Protein AF-A0A3N0CC74-F1 (afdb_monomer)

pLDDT: mean 77.98, std 15.91, range [35.44, 96.75]

Mean predicted aligned error: 11.22 Å

Foldseek 3Di:
DDDDDDDDPDDPVPDDDDPDDPQDLVNVLVVLPPQDFVQRLQQLLLVLLLVLLLLLLLLVLLCVLLVPPDCPPDPVNVVSVVVSVVSNLVSLLSLLLQLQQCPVPPPSSPHDSRHQVNLLVSVLVLCVVLVFDPVLVVLSVVLVVLSDLVNDVLNVLSNVLNCCSVDHPVVPLVNDCPPNSSPDDDSVSSVVSSVSSLVSLLVSLVSLVPGPSNVVSHDDPDCADPVRDGDPGSRSNCSVVSSVVSSVVSNVVSLVVSCVVVVPDPVNSVVPPPDPPPDDD

Structure (mmCIF, N/CA/C/O backbone):
data_AF-A0A3N0CC74-F1
#
_entry.id   AF-A0A3N0CC74-F1
#
loop_
_atom_site.group_PDB
_atom_site.id
_atom_site.type_symbol
_atom_site.label_atom_id
_atom_site.label_alt_id
_atom_site.label_comp_id
_atom_site.label_asym_id
_atom_site.label_entity_id
_atom_site.label_seq_id
_atom_site.pdbx_PDB_ins_code
_atom_site.Cartn_x
_atom_site.Cartn_y
_atom_site.Cartn_z
_atom_site.occupancy
_atom_site.B_iso_or_equiv
_atom_site.auth_seq_id
_atom_site.auth_comp_id
_atom_site.auth_asym_id
_atom_site.auth_atom_id
_atom_site.pdbx_PDB_model_num
ATOM 1 N N . MET A 1 1 ? 46.902 -1.465 -2.040 1.00 49.97 1 MET A N 1
ATOM 2 C CA . MET A 1 1 ? 46.453 -0.064 -2.208 1.00 49.97 1 MET A CA 1
ATOM 3 C C . MET A 1 1 ? 45.208 0.140 -1.362 1.00 49.97 1 MET A C 1
ATOM 5 O O . MET A 1 1 ? 44.331 -0.712 -1.414 1.00 49.97 1 MET A O 1
ATOM 9 N N . LYS A 1 2 ? 45.158 1.191 -0.540 1.00 65.12 2 LYS A N 1
ATOM 10 C CA . LYS A 1 2 ? 43.982 1.527 0.277 1.00 65.12 2 LYS A CA 1
ATOM 11 C C . LYS A 1 2 ? 43.029 2.329 -0.616 1.00 65.12 2 LYS A C 1
ATOM 13 O O . LYS A 1 2 ? 43.488 3.284 -1.235 1.00 65.12 2 LYS A O 1
ATOM 18 N N . GLN A 1 3 ? 41.771 1.910 -0.754 1.00 64.88 3 GLN A N 1
ATOM 19 C CA . GLN A 1 3 ? 40.786 2.716 -1.481 1.00 64.88 3 GLN A CA 1
ATOM 20 C C . GLN A 1 3 ? 40.613 4.061 -0.758 1.00 64.88 3 GLN A C 1
ATOM 22 O O . GLN A 1 3 ? 40.628 4.069 0.480 1.00 64.88 3 GLN A O 1
ATOM 27 N N . PRO A 1 4 ? 40.510 5.182 -1.494 1.00 73.75 4 PRO A N 1
ATOM 28 C CA . PRO A 1 4 ? 40.235 6.471 -0.880 1.00 73.75 4 PRO A CA 1
ATOM 29 C C . PRO A 1 4 ? 38.885 6.425 -0.145 1.00 73.75 4 PRO A C 1
ATOM 31 O O . PRO A 1 4 ? 38.005 5.648 -0.534 1.00 73.75 4 PRO A O 1
ATOM 34 N N . PRO A 1 5 ? 38.724 7.206 0.936 1.00 82.81 5 PRO A N 1
ATOM 35 C CA . PRO A 1 5 ? 37.434 7.340 1.599 1.00 82.81 5 PRO A CA 1
ATOM 36 C C . PRO A 1 5 ? 36.392 7.920 0.630 1.00 82.81 5 PRO A C 1
ATOM 38 O O . PRO A 1 5 ? 36.729 8.635 -0.309 1.00 82.81 5 PRO A O 1
ATOM 41 N N . PHE A 1 6 ? 35.120 7.582 0.849 1.00 83.75 6 PHE A N 1
ATOM 42 C CA . PHE A 1 6 ? 34.009 8.204 0.130 1.00 83.75 6 PHE A CA 1
ATOM 43 C C . PHE A 1 6 ? 33.870 9.660 0.591 1.00 83.75 6 PHE A C 1
ATOM 45 O O . PHE A 1 6 ? 33.717 9.904 1.788 1.00 83.75 6 PHE A O 1
ATOM 52 N N . GLU A 1 7 ? 33.929 10.604 -0.344 1.00 87.69 7 GLU A N 1
ATOM 53 C CA . GLU A 1 7 ? 33.834 12.044 -0.086 1.00 87.69 7 GLU A CA 1
ATOM 54 C C . GLU A 1 7 ? 32.534 12.596 -0.686 1.00 87.69 7 GLU A C 1
ATOM 56 O O . GLU A 1 7 ? 32.062 12.127 -1.722 1.00 87.69 7 GLU A O 1
ATOM 61 N N . SER A 1 8 ? 31.933 13.573 -0.006 1.00 80.19 8 SER A N 1
ATOM 62 C CA . SER A 1 8 ? 30.750 14.286 -0.497 1.00 80.19 8 SER A CA 1
ATOM 63 C C . SER A 1 8 ? 31.093 15.079 -1.762 1.00 80.19 8 SER A C 1
ATOM 65 O O . SER A 1 8 ? 32.137 15.724 -1.825 1.00 80.19 8 SER A O 1
ATOM 67 N N . GLU A 1 9 ? 30.190 15.100 -2.746 1.00 87.75 9 GLU A N 1
ATOM 68 C CA . GLU A 1 9 ? 30.305 15.988 -3.919 1.00 87.75 9 GLU A CA 1
ATOM 69 C C . GLU A 1 9 ? 30.093 17.471 -3.553 1.00 87.75 9 GLU A C 1
ATOM 71 O O . GLU A 1 9 ? 30.418 18.368 -4.331 1.00 87.75 9 GLU A O 1
ATOM 76 N N . TYR A 1 10 ? 29.561 17.735 -2.357 1.00 82.94 10 TYR A N 1
ATOM 77 C CA . TYR A 1 10 ? 29.323 19.067 -1.815 1.00 82.94 10 TYR A CA 1
ATOM 78 C C . TYR A 1 10 ? 30.358 19.411 -0.749 1.00 82.94 10 TYR A C 1
ATOM 80 O O . TYR A 1 10 ? 30.586 18.623 0.170 1.00 82.94 10 TYR A O 1
ATOM 88 N N . ALA A 1 11 ? 30.929 20.612 -0.847 1.00 84.00 11 ALA A N 1
ATOM 89 C CA . ALA A 1 11 ? 31.772 21.175 0.199 1.00 84.00 11 ALA A CA 1
ATOM 90 C C . ALA A 1 11 ? 30.948 21.483 1.460 1.00 84.00 11 ALA A C 1
ATOM 92 O O . ALA A 1 11 ? 29.806 21.930 1.362 1.00 84.00 11 ALA A O 1
ATOM 93 N N . ASP A 1 12 ? 31.545 21.346 2.643 1.00 83.31 12 ASP A N 1
ATOM 94 C CA . ASP A 1 12 ? 30.861 21.636 3.915 1.00 83.31 12 ASP A CA 1
ATOM 95 C C . ASP A 1 12 ? 30.295 23.065 3.978 1.00 83.31 12 ASP A C 1
ATOM 97 O O . ASP A 1 12 ? 29.300 23.323 4.649 1.00 83.31 12 ASP A O 1
ATOM 101 N N . SER A 1 13 ? 30.894 23.994 3.229 1.00 84.94 13 SER A N 1
ATOM 102 C CA . SER A 1 13 ? 30.468 25.391 3.141 1.00 84.94 13 SER A CA 1
ATOM 103 C C . SER A 1 13 ? 29.120 25.612 2.449 1.00 84.94 13 SER A C 1
ATOM 105 O O . SER A 1 13 ? 28.556 26.693 2.603 1.00 84.94 13 SER A O 1
ATOM 107 N N . VAL A 1 14 ? 28.604 24.639 1.686 1.00 84.12 14 VAL A N 1
ATOM 108 C CA . VAL A 1 14 ? 27.279 24.740 1.045 1.00 84.12 14 VAL A CA 1
ATOM 109 C C . VAL A 1 14 ? 26.169 24.075 1.858 1.00 84.12 14 VAL A C 1
ATOM 111 O O . VAL A 1 14 ? 25.005 24.133 1.461 1.00 84.12 14 VAL A O 1
ATOM 114 N N . LEU A 1 15 ? 26.503 23.441 2.986 1.00 78.19 15 LEU A N 1
ATOM 115 C CA . LEU A 1 15 ? 25.498 22.873 3.875 1.00 78.19 15 LEU A CA 1
ATOM 116 C C . LEU A 1 15 ? 24.707 24.006 4.547 1.00 78.19 15 LEU A C 1
ATOM 118 O O . LEU A 1 15 ? 25.303 24.982 5.012 1.00 78.19 15 LEU A O 1
ATOM 122 N N . PRO A 1 16 ? 23.370 23.907 4.613 1.00 79.44 16 PRO A N 1
ATOM 123 C CA . PRO A 1 16 ? 22.573 24.910 5.299 1.00 79.44 16 PRO A CA 1
ATOM 124 C C . PRO A 1 16 ? 22.876 24.894 6.800 1.00 79.44 16 PRO A C 1
ATOM 126 O O . PRO A 1 16 ? 23.155 23.848 7.391 1.00 79.44 16 PRO A O 1
ATOM 129 N N . VAL A 1 17 ? 22.761 26.057 7.440 1.00 83.25 17 VAL A N 1
ATOM 130 C CA . VAL A 1 17 ? 22.709 26.124 8.902 1.00 83.25 17 VAL A CA 1
ATOM 131 C C . VAL A 1 17 ? 21.334 25.612 9.323 1.00 83.25 17 VAL A C 1
ATOM 133 O O . VAL A 1 17 ? 20.320 26.244 9.038 1.00 83.25 17 VAL A O 1
ATOM 136 N N . PHE A 1 18 ? 21.290 24.441 9.954 1.00 76.69 18 PHE A N 1
ATOM 137 C CA . PHE A 1 18 ? 20.044 23.885 10.474 1.00 76.69 18 PHE A CA 1
ATOM 138 C C . PHE A 1 18 ? 19.624 24.655 11.730 1.00 76.69 18 PHE A C 1
ATOM 140 O O . PHE A 1 18 ? 20.360 24.691 12.717 1.00 76.69 18 PHE A O 1
ATOM 147 N N . GLU A 1 19 ? 18.445 25.274 11.696 1.00 80.56 19 GLU A N 1
ATOM 148 C CA . GLU A 1 19 ? 17.851 25.922 12.864 1.00 80.56 19 GLU A CA 1
ATOM 149 C C . GLU A 1 19 ? 17.063 24.915 13.713 1.00 80.56 19 GLU A C 1
ATOM 151 O O . GLU A 1 19 ? 16.313 24.086 13.197 1.00 80.56 19 GLU A O 1
ATOM 156 N N . GLY A 1 20 ? 17.205 25.022 15.036 1.00 78.75 20 GLY A N 1
ATOM 157 C CA . GLY A 1 20 ? 16.505 24.174 16.000 1.00 78.75 20 GLY A CA 1
ATOM 158 C C . GLY A 1 20 ? 17.202 22.844 16.301 1.00 78.75 20 GLY A C 1
ATOM 159 O O . GLY A 1 20 ? 18.182 22.451 15.672 1.00 78.75 20 GLY A O 1
ATOM 160 N N . ALA A 1 21 ? 16.699 22.150 17.323 1.00 79.25 21 ALA A N 1
ATOM 161 C CA . ALA A 1 21 ? 17.125 20.793 17.644 1.00 79.25 21 ALA A CA 1
ATOM 162 C C . ALA A 1 21 ? 16.213 19.784 16.926 1.00 79.25 21 ALA A C 1
ATOM 164 O O . ALA A 1 21 ? 15.003 20.020 16.851 1.00 79.25 21 ALA A O 1
ATOM 165 N N . PRO A 1 22 ? 16.745 18.648 16.437 1.00 75.50 22 PRO A N 1
ATOM 166 C CA . PRO A 1 22 ? 15.904 17.571 15.935 1.00 75.50 22 PRO A CA 1
ATOM 167 C C . PRO A 1 22 ? 14.903 17.144 17.014 1.00 75.50 22 PRO A C 1
ATOM 169 O O . PRO A 1 22 ? 15.231 17.105 18.204 1.00 75.50 22 PRO A O 1
ATOM 172 N N . ALA A 1 23 ? 13.674 16.833 16.596 1.00 71.19 23 ALA A N 1
ATOM 173 C CA . ALA A 1 23 ? 12.640 16.388 17.518 1.00 71.19 23 ALA A CA 1
ATOM 174 C C . ALA A 1 23 ? 13.130 15.155 18.287 1.00 71.19 23 ALA A C 1
ATOM 176 O O . ALA A 1 23 ? 13.587 14.171 17.702 1.00 71.19 23 ALA A O 1
ATOM 177 N N . THR A 1 24 ? 13.043 15.207 19.614 1.00 74.56 24 THR A N 1
ATOM 178 C CA . THR A 1 24 ? 13.369 14.045 20.440 1.00 74.56 24 THR A CA 1
ATOM 179 C C . THR A 1 24 ? 12.340 12.946 20.191 1.00 74.56 24 THR A C 1
ATOM 181 O O . THR A 1 24 ? 11.184 13.234 19.875 1.00 74.56 24 THR A O 1
ATOM 184 N N . HIS A 1 25 ? 12.712 11.681 20.405 1.00 59.06 25 HIS A N 1
ATOM 185 C CA . HIS A 1 25 ? 11.749 10.574 20.348 1.00 59.06 25 HIS A CA 1
ATOM 186 C C . HIS A 1 25 ? 10.514 10.837 21.226 1.00 59.06 25 HIS A C 1
ATOM 188 O O . HIS A 1 25 ? 9.404 10.515 20.825 1.00 59.06 25 HIS A O 1
ATOM 194 N N . ALA A 1 26 ? 10.681 11.498 22.378 1.00 61.00 26 ALA A N 1
ATOM 195 C CA . ALA A 1 26 ? 9.572 11.890 23.245 1.00 61.00 26 ALA A CA 1
ATOM 196 C C . ALA A 1 26 ? 8.652 12.955 22.615 1.00 61.00 26 ALA A C 1
ATOM 198 O O . ALA A 1 26 ? 7.437 12.859 22.759 1.00 61.00 26 ALA A O 1
ATOM 199 N N . ALA A 1 27 ? 9.202 13.946 21.905 1.00 60.38 27 ALA A N 1
ATOM 200 C CA . ALA A 1 27 ? 8.414 14.965 21.206 1.00 60.38 27 ALA A CA 1
ATOM 201 C C . ALA A 1 27 ? 7.668 14.381 19.995 1.00 60.38 27 ALA A C 1
ATOM 203 O O . ALA A 1 27 ? 6.486 14.664 19.801 1.00 60.38 27 ALA A O 1
ATOM 204 N N . VAL A 1 28 ? 8.332 13.508 19.228 1.00 57.59 28 VAL A N 1
ATOM 205 C CA . VAL A 1 28 ? 7.697 12.750 18.139 1.00 57.59 28 VAL A CA 1
ATOM 206 C C . VAL A 1 28 ? 6.588 11.854 18.693 1.00 57.59 28 VAL A C 1
ATOM 208 O O . VAL A 1 28 ? 5.506 11.815 18.117 1.00 57.59 28 VAL A O 1
ATOM 211 N N . ARG A 1 29 ? 6.811 11.213 19.848 1.00 58.34 29 ARG A N 1
ATOM 212 C CA . ARG A 1 29 ? 5.818 10.384 20.543 1.00 58.34 29 ARG A CA 1
ATOM 213 C C . ARG A 1 29 ? 4.569 11.173 20.923 1.00 58.34 29 ARG A C 1
ATOM 215 O O . ARG A 1 29 ? 3.481 10.752 20.573 1.00 58.34 29 ARG A O 1
ATOM 222 N N . VAL A 1 30 ? 4.708 12.346 21.547 1.00 57.75 30 VAL A N 1
ATOM 223 C CA . VAL A 1 30 ? 3.549 13.191 21.907 1.00 57.75 30 VAL A CA 1
ATOM 224 C C . VAL A 1 30 ? 2.739 13.607 20.669 1.00 57.75 30 VAL A C 1
ATOM 226 O O . VAL A 1 30 ? 1.514 13.632 20.728 1.00 57.75 30 VAL A O 1
ATOM 229 N N . SER A 1 31 ? 3.393 13.884 19.536 1.00 57.56 31 SER A N 1
ATOM 230 C CA . SER A 1 31 ? 2.701 14.157 18.263 1.00 57.56 31 SER A CA 1
ATOM 231 C C . SER A 1 31 ? 2.084 12.913 17.611 1.00 57.56 31 SER A C 1
ATOM 233 O O . SER A 1 31 ? 1.036 13.017 16.983 1.00 57.56 31 SER A O 1
ATOM 235 N N . ALA A 1 32 ? 2.705 11.738 17.738 1.00 54.56 32 ALA A N 1
ATOM 236 C CA . ALA A 1 32 ? 2.180 10.480 17.198 1.00 54.56 32 ALA A CA 1
ATOM 237 C C . ALA A 1 32 ? 1.004 9.923 18.027 1.00 54.56 32 ALA A C 1
ATOM 239 O O . ALA A 1 32 ? 0.094 9.300 17.466 1.00 54.56 32 ALA A O 1
ATOM 240 N N . ASP A 1 33 ? 1.030 10.177 19.340 1.00 52.03 33 ASP A N 1
ATOM 241 C CA . ASP A 1 33 ? -0.014 9.845 20.312 1.00 52.03 33 ASP A CA 1
ATOM 242 C C . ASP A 1 33 ? -1.164 10.856 20.318 1.00 52.03 33 ASP A C 1
ATOM 244 O O . ASP A 1 33 ? -2.242 10.534 20.822 1.00 52.03 33 ASP A O 1
ATOM 248 N N . ALA A 1 34 ? -0.968 12.054 19.751 1.00 60.16 34 ALA A N 1
ATOM 249 C CA . ALA A 1 34 ? -2.061 12.983 19.517 1.00 60.16 34 ALA A CA 1
ATOM 250 C C . ALA A 1 34 ? -3.126 12.281 18.664 1.00 60.16 34 ALA A C 1
ATOM 252 O O . ALA A 1 34 ? -2.839 11.711 17.607 1.00 60.16 34 ALA A O 1
ATOM 253 N N . GLU A 1 35 ? -4.357 12.269 19.167 1.00 65.06 35 GLU A N 1
ATOM 254 C CA . GLU A 1 35 ? -5.467 11.591 18.517 1.00 65.06 35 GLU A CA 1
ATOM 255 C C . GLU A 1 35 ? -5.757 12.273 17.177 1.00 65.06 35 GLU A C 1
ATOM 257 O O . GLU A 1 35 ? -6.269 13.389 17.120 1.00 65.06 35 GLU A O 1
ATOM 262 N N . ILE A 1 36 ? -5.366 11.612 16.087 1.00 71.75 36 ILE A N 1
ATOM 263 C CA . ILE A 1 36 ? -5.650 12.076 14.733 1.00 71.75 36 ILE A CA 1
ATOM 264 C C . ILE A 1 36 ? -7.088 11.660 14.402 1.00 71.75 36 ILE A C 1
ATOM 266 O O . ILE A 1 36 ? -7.367 10.454 14.429 1.00 71.75 36 ILE A O 1
ATOM 270 N N . PRO A 1 37 ? -7.982 12.600 14.047 1.00 77.75 37 PRO A N 1
ATOM 271 C CA . PRO A 1 37 ? -9.336 12.270 13.616 1.00 77.75 37 PRO A CA 1
ATOM 272 C C . PRO A 1 37 ? -9.332 11.295 12.434 1.00 77.75 37 PRO A C 1
ATOM 274 O O . PRO A 1 37 ? -8.429 11.338 11.589 1.00 77.75 37 PRO A O 1
ATOM 277 N N . TRP A 1 38 ? -10.375 10.465 12.311 1.00 81.19 38 TRP A N 1
ATOM 278 C CA . TRP A 1 38 ? -10.503 9.514 11.199 1.00 81.19 38 TRP A CA 1
ATOM 279 C C . TRP A 1 38 ? -10.313 10.182 9.844 1.00 81.19 38 TRP A C 1
ATOM 281 O O . TRP A 1 38 ? -9.670 9.614 8.979 1.00 81.19 38 TRP A O 1
ATOM 291 N N . THR A 1 39 ? -10.834 11.388 9.658 1.00 79.50 39 THR A N 1
ATOM 292 C CA . THR A 1 39 ? -10.772 12.113 8.385 1.00 79.50 39 THR A CA 1
ATOM 293 C C . THR A 1 39 ? -9.333 12.359 7.945 1.00 79.50 39 THR A C 1
ATOM 295 O O . THR A 1 39 ? -8.955 11.993 6.836 1.00 79.50 39 THR A O 1
ATOM 298 N N . GLN A 1 40 ? -8.487 12.857 8.848 1.00 79.06 40 GLN A N 1
ATOM 299 C CA . GLN A 1 40 ? -7.069 13.053 8.561 1.00 79.06 40 GLN A CA 1
ATOM 300 C C . GLN A 1 40 ? -6.346 11.709 8.379 1.00 79.06 40 GLN A C 1
ATOM 302 O O . GLN A 1 40 ? -5.511 11.568 7.488 1.00 79.06 40 GLN A O 1
ATOM 307 N N . MET A 1 41 ? -6.691 10.690 9.171 1.00 82.25 41 MET A N 1
ATOM 308 C CA . MET A 1 41 ? -6.116 9.350 9.018 1.00 82.25 41 MET A CA 1
ATOM 309 C C . MET A 1 41 ? -6.519 8.675 7.696 1.00 82.25 41 MET A C 1
ATOM 311 O O . MET A 1 41 ? -5.689 8.014 7.078 1.00 82.25 41 MET A O 1
ATOM 315 N N . SER A 1 42 ? -7.760 8.870 7.250 1.00 85.44 42 SER A N 1
ATOM 316 C CA . SER A 1 42 ? -8.326 8.376 5.993 1.00 85.44 42 SER A CA 1
ATOM 317 C C . SER A 1 42 ? -7.575 8.974 4.809 1.00 85.44 42 SER A C 1
ATOM 319 O O . SER A 1 42 ? -7.120 8.227 3.947 1.00 85.44 42 SER A O 1
ATOM 321 N N . VAL A 1 43 ? -7.326 10.289 4.825 1.00 83.81 43 VAL A N 1
ATOM 322 C CA . VAL A 1 43 ? -6.528 10.97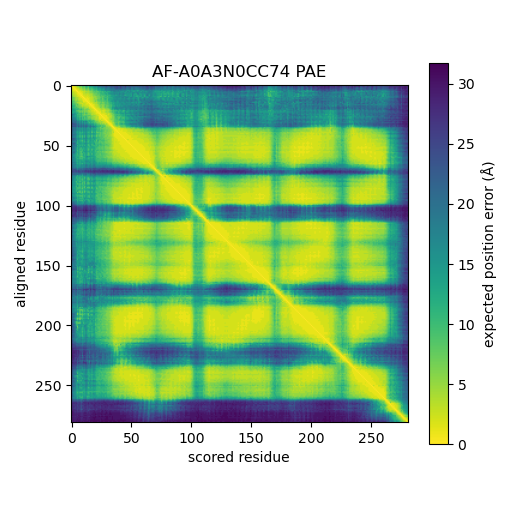8 3.797 1.00 83.81 43 VAL A CA 1
ATOM 323 C C . VAL A 1 43 ? -5.080 10.484 3.778 1.00 83.81 43 VAL A C 1
ATOM 325 O O . VAL A 1 43 ? -4.545 10.174 2.711 1.00 83.81 43 VAL A O 1
ATOM 328 N N . LEU A 1 44 ? -4.435 10.368 4.943 1.00 84.56 44 LEU A N 1
ATOM 329 C CA . LEU A 1 44 ? -3.053 9.883 5.034 1.00 84.56 44 LEU A CA 1
ATOM 330 C C . LEU A 1 44 ? -2.924 8.438 4.532 1.00 84.56 44 LEU A C 1
ATOM 332 O O . LEU A 1 44 ? -2.025 8.121 3.747 1.00 84.56 44 LEU A O 1
ATOM 336 N N . LEU A 1 45 ? -3.833 7.559 4.958 1.00 87.62 45 LEU A N 1
ATOM 337 C CA . LEU A 1 45 ? -3.850 6.166 4.530 1.00 87.62 45 LEU A CA 1
ATOM 338 C C . LEU A 1 45 ? -4.193 6.053 3.041 1.00 87.62 45 LEU A C 1
ATOM 340 O O . LEU A 1 45 ? -3.513 5.325 2.325 1.00 87.62 45 LEU A O 1
ATOM 344 N N . GLY A 1 46 ? -5.177 6.813 2.556 1.00 89.31 46 GLY A N 1
ATOM 345 C CA . GLY A 1 46 ? -5.573 6.854 1.148 1.00 89.31 46 GLY A CA 1
ATOM 346 C C . GLY A 1 46 ? -4.418 7.283 0.249 1.00 89.31 46 GLY A C 1
ATOM 347 O O . GLY A 1 46 ? -4.110 6.600 -0.727 1.00 89.31 46 GLY A O 1
ATOM 348 N N . THR A 1 47 ? -3.701 8.338 0.641 1.00 88.44 47 THR A N 1
ATOM 349 C CA . THR A 1 47 ? -2.484 8.801 -0.043 1.00 88.44 47 THR A CA 1
ATOM 350 C C . THR A 1 47 ? -1.413 7.712 -0.071 1.00 88.44 47 THR A C 1
ATOM 352 O O . THR A 1 47 ? -0.843 7.432 -1.124 1.00 88.44 47 THR A O 1
ATOM 355 N N . THR A 1 48 ? -1.177 7.041 1.060 1.00 89.31 48 THR A N 1
ATOM 356 C CA . THR A 1 48 ? -0.177 5.965 1.152 1.00 89.31 48 THR A CA 1
ATOM 357 C C . THR A 1 48 ? -0.552 4.776 0.261 1.00 89.31 48 THR A C 1
ATOM 359 O O . THR A 1 48 ? 0.311 4.209 -0.411 1.00 89.31 48 THR A O 1
ATOM 362 N N . VAL A 1 49 ? -1.838 4.406 0.204 1.00 92.44 49 VAL A N 1
ATOM 363 C CA . VAL A 1 49 ? -2.325 3.329 -0.673 1.00 92.44 49 VAL A CA 1
ATOM 364 C C . VAL A 1 49 ? -2.124 3.700 -2.138 1.00 92.44 49 VAL A C 1
ATOM 366 O O . VAL A 1 49 ? -1.569 2.908 -2.898 1.00 92.44 49 VAL A O 1
ATOM 369 N N . ILE A 1 50 ? -2.522 4.908 -2.533 1.00 92.25 50 ILE A N 1
ATOM 370 C CA . ILE A 1 50 ? -2.385 5.409 -3.907 1.00 92.25 50 ILE A CA 1
ATOM 371 C C . ILE A 1 50 ? -0.915 5.449 -4.325 1.00 92.25 50 ILE A C 1
ATOM 373 O O . ILE A 1 50 ? -0.582 4.965 -5.407 1.00 92.25 50 ILE A O 1
ATOM 377 N N . GLN A 1 51 ? -0.028 5.928 -3.451 1.00 91.69 51 GLN A N 1
ATOM 378 C CA . GLN A 1 51 ? 1.412 5.923 -3.692 1.00 91.69 51 GLN A CA 1
ATOM 379 C C . GLN A 1 51 ? 1.947 4.498 -3.879 1.00 91.69 51 GLN A C 1
ATOM 381 O O . GLN A 1 51 ? 2.659 4.242 -4.846 1.00 91.69 51 GLN A O 1
ATOM 386 N N . ALA A 1 52 ? 1.564 3.543 -3.026 1.00 93.81 52 ALA A N 1
ATOM 387 C CA . ALA A 1 52 ? 1.990 2.151 -3.173 1.00 93.81 52 ALA A CA 1
ATOM 388 C C . ALA A 1 52 ? 1.497 1.525 -4.491 1.00 93.81 52 ALA A C 1
ATOM 390 O O . ALA A 1 52 ? 2.254 0.818 -5.164 1.00 93.81 52 ALA A O 1
ATOM 391 N N . VAL A 1 53 ? 0.251 1.811 -4.892 1.00 95.94 53 VAL A N 1
ATOM 392 C CA . VAL A 1 53 ? -0.312 1.369 -6.177 1.00 95.94 53 VAL A CA 1
ATOM 393 C C . VAL A 1 53 ? 0.461 1.974 -7.345 1.00 95.94 53 VAL A C 1
ATOM 395 O O . VAL A 1 53 ? 0.882 1.241 -8.244 1.00 95.94 53 VAL A O 1
ATOM 398 N N . GLN A 1 54 ? 0.678 3.289 -7.330 1.00 93.88 54 GLN A N 1
ATOM 399 C CA . GLN A 1 54 ? 1.398 3.997 -8.380 1.00 93.88 54 GLN A CA 1
ATOM 400 C C . GLN A 1 54 ? 2.842 3.495 -8.489 1.00 93.88 54 GLN A C 1
ATOM 402 O O . GLN A 1 54 ? 3.246 3.081 -9.574 1.00 93.88 54 GLN A O 1
ATOM 407 N N . SER A 1 55 ? 3.591 3.439 -7.382 1.00 93.75 55 SER A N 1
ATOM 408 C CA . SER A 1 55 ? 4.964 2.918 -7.335 1.00 93.75 55 SER A CA 1
ATOM 409 C C . SER A 1 55 ? 5.048 1.501 -7.906 1.00 93.75 55 SER A C 1
ATOM 411 O O . SER A 1 55 ? 5.918 1.210 -8.734 1.00 93.75 55 SER A O 1
ATOM 413 N N . PHE A 1 56 ? 4.128 0.613 -7.513 1.00 96.75 56 PHE A N 1
ATOM 414 C CA . PHE A 1 56 ? 4.112 -0.765 -7.995 1.00 96.75 56 PHE A CA 1
ATOM 415 C C . PHE A 1 56 ? 3.809 -0.870 -9.485 1.00 96.75 56 PHE A C 1
ATOM 417 O O . PHE A 1 56 ? 4.552 -1.537 -10.209 1.00 96.75 56 PHE A O 1
ATOM 424 N N . TYR A 1 57 ? 2.746 -0.223 -9.966 1.00 96.56 57 TYR A N 1
ATOM 425 C CA . TYR A 1 57 ? 2.402 -0.306 -11.381 1.00 96.56 57 TYR A CA 1
ATOM 426 C C . TYR A 1 57 ? 3.411 0.428 -12.255 1.00 96.56 57 TYR A C 1
ATOM 428 O O . TYR A 1 57 ? 3.732 -0.088 -13.321 1.00 96.56 57 TYR A O 1
ATOM 436 N N . LEU A 1 58 ? 4.001 1.533 -11.798 1.00 94.25 58 LEU A N 1
ATOM 437 C CA . LEU A 1 58 ? 5.105 2.183 -12.499 1.00 94.25 58 LEU A CA 1
ATOM 438 C C . LEU A 1 58 ? 6.286 1.215 -12.637 1.00 94.25 58 LEU A C 1
ATOM 440 O O . LEU A 1 58 ? 6.737 0.952 -13.747 1.00 94.25 58 LEU A O 1
ATOM 444 N N . ALA A 1 59 ? 6.725 0.583 -11.544 1.00 93.75 59 ALA A N 1
ATOM 445 C CA . ALA A 1 59 ? 7.817 -0.389 -11.577 1.00 93.75 59 ALA A CA 1
ATOM 446 C C . ALA A 1 59 ? 7.501 -1.615 -12.456 1.00 93.75 59 ALA A C 1
ATOM 448 O O . ALA A 1 59 ? 8.336 -2.056 -13.250 1.00 93.75 59 ALA A O 1
ATOM 449 N N . LYS A 1 60 ? 6.288 -2.172 -12.335 1.00 94.44 60 LYS A N 1
ATOM 450 C CA . LYS A 1 60 ? 5.821 -3.320 -13.126 1.00 94.44 60 LYS A CA 1
ATOM 451 C C . LYS A 1 60 ? 5.787 -2.979 -14.614 1.00 94.44 60 LYS A C 1
ATOM 453 O O . LYS A 1 60 ? 6.291 -3.758 -15.421 1.00 94.44 60 LYS A O 1
ATOM 458 N N . ARG A 1 61 ? 5.222 -1.826 -14.982 1.00 93.06 61 ARG A N 1
ATOM 459 C CA . ARG A 1 61 ? 5.119 -1.383 -16.376 1.00 93.06 61 ARG A CA 1
ATOM 460 C C . ARG A 1 61 ? 6.487 -1.035 -16.946 1.00 93.06 61 ARG A C 1
ATOM 462 O O . ARG A 1 61 ? 6.777 -1.508 -18.035 1.00 93.06 61 ARG A O 1
ATOM 469 N N . SER A 1 62 ? 7.355 -0.329 -16.221 1.00 90.38 62 SER A N 1
ATOM 470 C CA . SER A 1 62 ? 8.720 -0.039 -16.693 1.00 90.38 62 SER A CA 1
ATOM 471 C C . SER A 1 62 ? 9.495 -1.317 -16.999 1.00 90.38 62 SER A C 1
ATOM 473 O O . SER A 1 62 ? 10.120 -1.425 -18.048 1.00 90.38 62 SER A O 1
ATOM 475 N N . ARG A 1 63 ? 9.374 -2.355 -16.164 1.00 88.94 63 ARG A N 1
ATOM 476 C CA . ARG A 1 63 ? 9.974 -3.661 -16.478 1.00 88.94 63 ARG A CA 1
ATOM 477 C C . ARG A 1 63 ? 9.375 -4.313 -17.722 1.00 88.94 63 ARG A C 1
ATOM 479 O O . ARG A 1 63 ? 10.119 -4.894 -18.493 1.00 88.94 63 ARG A O 1
ATOM 486 N N . GLN A 1 64 ? 8.057 -4.246 -17.908 1.00 89.00 64 GLN A N 1
ATOM 487 C CA . GLN A 1 64 ? 7.386 -4.829 -19.078 1.00 89.00 64 GLN A CA 1
ATOM 488 C C . GLN A 1 64 ? 7.736 -4.102 -20.381 1.00 89.00 64 GLN A C 1
ATOM 490 O O . GLN A 1 64 ? 7.940 -4.752 -21.395 1.00 89.00 64 GLN A O 1
ATOM 495 N N . TYR A 1 65 ? 7.802 -2.772 -20.348 1.00 85.56 65 TYR A N 1
ATOM 496 C CA . TYR A 1 65 ? 8.041 -1.920 -21.513 1.00 85.56 65 TYR A CA 1
ATOM 497 C C . TYR A 1 65 ? 9.520 -1.637 -21.774 1.00 85.56 65 TYR A C 1
ATOM 499 O O . TYR A 1 65 ? 9.822 -0.893 -22.693 1.00 85.56 65 TYR A O 1
ATOM 507 N N . PHE A 1 66 ? 10.453 -2.174 -21.003 1.00 84.94 66 PHE A N 1
ATOM 508 C CA . PHE A 1 66 ? 11.879 -2.023 -21.301 1.00 84.94 66 PHE A CA 1
ATOM 509 C C . PHE A 1 66 ? 12.629 -3.356 -21.221 1.00 84.94 66 PHE A C 1
ATOM 511 O O . PHE A 1 66 ? 13.852 -3.363 -21.123 1.00 84.94 66 PHE A O 1
ATOM 518 N N . ASN A 1 67 ? 11.915 -4.487 -21.231 1.00 82.31 67 ASN A N 1
ATOM 519 C CA . ASN A 1 67 ? 12.523 -5.821 -21.162 1.00 82.31 67 ASN A CA 1
ATOM 520 C C . ASN A 1 67 ? 13.280 -6.220 -22.436 1.00 82.31 67 ASN A C 1
ATOM 522 O O . ASN A 1 67 ? 14.058 -7.167 -22.402 1.00 82.31 67 ASN A O 1
ATOM 526 N N . ASP A 1 68 ? 13.013 -5.542 -23.546 1.00 78.88 68 ASP A N 1
ATOM 527 C CA . ASP A 1 68 ? 13.590 -5.787 -24.859 1.00 78.88 68 ASP A CA 1
ATOM 528 C C . ASP A 1 68 ? 14.842 -4.944 -25.131 1.00 78.88 68 ASP A C 1
ATOM 530 O O . ASP A 1 68 ? 15.544 -5.196 -26.109 1.00 78.88 68 ASP A O 1
ATOM 534 N N . LEU A 1 69 ? 15.158 -3.980 -24.258 1.00 72.31 69 LEU A N 1
ATOM 535 C CA . LEU A 1 69 ? 16.412 -3.241 -24.339 1.00 72.31 69 LEU A CA 1
ATOM 536 C C . LEU A 1 69 ? 17.580 -4.145 -23.901 1.00 72.31 69 LEU A C 1
ATOM 538 O O . LEU A 1 69 ? 17.553 -4.673 -22.786 1.00 72.31 69 LEU A O 1
ATOM 542 N N . PRO A 1 70 ? 18.622 -4.327 -24.732 1.00 65.00 70 PRO A N 1
ATOM 543 C CA . PRO A 1 70 ? 19.741 -5.200 -24.402 1.00 65.00 70 PRO A CA 1
ATOM 544 C C . PRO A 1 70 ? 20.547 -4.646 -23.216 1.00 65.00 70 PRO A C 1
ATOM 546 O O . PRO A 1 70 ? 21.086 -3.543 -23.266 1.00 65.00 70 PRO A O 1
ATOM 549 N N . GLU A 1 71 ? 20.671 -5.433 -22.142 1.00 60.00 71 GLU A N 1
ATOM 550 C CA . GLU A 1 71 ? 21.419 -5.043 -20.932 1.00 60.00 71 GLU A CA 1
ATOM 551 C C . GLU A 1 71 ? 22.947 -5.005 -21.141 1.00 60.00 71 GLU A C 1
ATOM 553 O O . GLU A 1 71 ? 23.654 -4.370 -20.358 1.00 60.00 71 GLU A O 1
ATOM 558 N N . ASN A 1 72 ? 23.453 -5.680 -22.181 1.00 53.72 72 ASN A N 1
ATOM 559 C CA . ASN A 1 72 ? 24.867 -6.058 -22.294 1.00 53.72 72 ASN A CA 1
ATOM 560 C C . ASN A 1 72 ? 25.726 -5.195 -23.237 1.00 53.72 72 ASN A C 1
ATOM 562 O O . ASN A 1 72 ? 26.936 -5.393 -23.236 1.00 53.72 72 ASN A O 1
ATOM 566 N N . ASP A 1 73 ? 25.156 -4.249 -23.993 1.00 52.06 73 ASP A N 1
ATOM 567 C CA . ASP A 1 73 ? 25.939 -3.415 -24.935 1.00 52.06 73 ASP A CA 1
ATOM 568 C C . ASP A 1 73 ? 25.586 -1.913 -24.908 1.00 52.06 73 ASP A C 1
ATOM 570 O O . ASP A 1 73 ? 26.435 -1.073 -25.203 1.00 52.06 73 ASP A O 1
ATOM 574 N N . ASP A 1 74 ? 24.384 -1.534 -24.452 1.00 62.44 74 ASP A N 1
ATOM 575 C CA . ASP A 1 74 ? 23.945 -0.136 -24.457 1.00 62.44 74 ASP A CA 1
ATOM 576 C C . ASP A 1 74 ? 23.937 0.489 -23.056 1.00 62.44 74 ASP A C 1
ATOM 578 O O . ASP A 1 74 ? 23.288 0.005 -22.123 1.00 62.44 74 ASP A O 1
ATOM 582 N N . ARG A 1 75 ? 24.586 1.660 -22.917 1.00 67.56 75 ARG A N 1
ATOM 583 C CA . ARG A 1 75 ? 24.545 2.495 -21.693 1.00 67.56 75 ARG A CA 1
ATOM 584 C C . ARG A 1 75 ? 23.108 2.756 -21.217 1.00 67.56 75 ARG A C 1
ATOM 586 O O . ARG A 1 75 ? 22.874 2.884 -20.016 1.00 67.56 75 ARG A O 1
ATOM 593 N N . VAL A 1 76 ? 22.159 2.811 -22.154 1.00 73.56 76 VAL A N 1
ATOM 594 C CA . VAL A 1 76 ? 20.725 2.985 -21.890 1.00 73.56 76 VAL A CA 1
ATOM 595 C C . VAL A 1 76 ? 20.122 1.734 -21.249 1.00 73.56 76 VAL A C 1
ATOM 597 O O . VAL A 1 76 ? 19.475 1.854 -20.212 1.00 73.56 76 VAL A O 1
ATOM 600 N N . GLY A 1 77 ? 20.374 0.540 -21.795 1.00 72.69 77 GLY A N 1
ATOM 601 C CA . GLY A 1 77 ? 19.867 -0.721 -21.245 1.00 72.69 77 GLY A CA 1
ATOM 602 C C . GLY A 1 77 ? 20.337 -0.951 -19.808 1.00 72.69 77 GLY A C 1
ATOM 603 O O . GLY A 1 77 ? 19.526 -1.216 -18.920 1.00 72.69 77 GLY A O 1
ATOM 604 N N . HIS A 1 78 ? 21.626 -0.719 -19.536 1.00 77.56 78 HIS A N 1
ATOM 605 C CA . HIS A 1 78 ? 22.171 -0.831 -18.180 1.00 77.56 78 HIS A CA 1
ATOM 606 C C . HIS A 1 78 ? 21.553 0.187 -17.201 1.00 77.56 78 HIS A C 1
ATOM 608 O O . HIS A 1 78 ? 21.195 -0.155 -16.069 1.00 77.56 78 HIS A O 1
ATOM 614 N N . ALA A 1 79 ? 21.385 1.446 -17.626 1.00 82.44 79 ALA A N 1
ATOM 615 C CA . ALA A 1 79 ? 20.752 2.477 -16.805 1.00 82.44 79 ALA A CA 1
ATOM 616 C C . ALA A 1 79 ? 19.285 2.136 -16.492 1.00 82.44 79 ALA A C 1
ATOM 618 O O . ALA A 1 79 ? 18.867 2.215 -15.335 1.00 82.44 79 ALA A O 1
ATOM 619 N N . ILE A 1 80 ? 18.522 1.696 -17.495 1.00 83.94 80 ILE A N 1
ATOM 620 C CA . ILE A 1 80 ? 17.118 1.308 -17.338 1.00 83.94 80 ILE A CA 1
ATOM 621 C C . ILE A 1 80 ? 16.976 0.059 -16.460 1.00 83.94 80 ILE A C 1
ATOM 623 O O . ILE A 1 80 ? 16.108 0.037 -15.587 1.00 83.94 80 ILE A O 1
ATOM 627 N N . GLY A 1 81 ? 17.858 -0.937 -16.586 1.00 82.19 81 GLY A N 1
ATOM 628 C CA . GLY A 1 81 ? 17.895 -2.102 -15.693 1.00 82.19 81 GLY A CA 1
ATOM 629 C C . GLY A 1 81 ? 18.114 -1.717 -14.221 1.00 82.19 81 GLY A C 1
ATOM 630 O O . GLY A 1 81 ? 17.402 -2.189 -13.322 1.00 82.19 81 GLY A O 1
ATOM 631 N N . ASN A 1 82 ? 19.033 -0.779 -13.966 1.00 84.12 82 ASN A N 1
ATOM 632 C CA . ASN A 1 82 ? 19.276 -0.233 -12.628 1.00 84.12 82 ASN A CA 1
ATOM 633 C C . ASN A 1 82 ? 18.073 0.560 -12.092 1.00 84.12 82 ASN A C 1
ATOM 635 O O . ASN A 1 82 ? 17.678 0.373 -10.936 1.00 84.12 82 ASN A O 1
ATOM 639 N N . ILE A 1 83 ? 17.462 1.412 -12.921 1.00 87.50 83 ILE A N 1
ATOM 640 C CA . ILE A 1 83 ? 16.253 2.173 -12.571 1.00 87.50 83 ILE A CA 1
ATOM 641 C C . ILE A 1 83 ? 15.107 1.216 -12.236 1.00 87.50 83 ILE A C 1
ATOM 643 O O . ILE A 1 83 ? 14.515 1.329 -11.167 1.00 87.50 83 ILE A O 1
ATOM 647 N N . ASN A 1 84 ? 14.848 0.218 -13.079 1.00 87.19 84 ASN A N 1
ATOM 648 C CA . ASN A 1 84 ? 13.810 -0.791 -12.871 1.00 87.19 84 ASN A CA 1
ATOM 649 C C . ASN A 1 84 ? 13.990 -1.552 -11.553 1.00 87.19 84 ASN A C 1
ATOM 651 O O . ASN A 1 84 ? 13.022 -1.795 -10.828 1.00 87.19 84 ASN A O 1
ATOM 655 N N . SER A 1 85 ? 15.231 -1.907 -11.216 1.00 85.75 85 SER A N 1
ATOM 656 C CA . SER A 1 85 ? 15.552 -2.572 -9.951 1.00 85.75 85 SER A CA 1
ATOM 657 C C . SER A 1 85 ? 15.292 -1.666 -8.743 1.00 85.75 85 SER A C 1
ATOM 659 O O . SER A 1 85 ? 14.727 -2.118 -7.746 1.00 85.75 85 SER A O 1
ATOM 661 N N . ARG A 1 86 ? 15.642 -0.375 -8.835 1.00 87.44 86 ARG A N 1
ATOM 662 C CA . ARG A 1 86 ? 15.373 0.619 -7.782 1.00 87.44 86 ARG A CA 1
ATOM 663 C C . ARG A 1 86 ? 13.880 0.901 -7.620 1.00 87.44 86 ARG A C 1
ATOM 665 O O . ARG A 1 86 ? 13.395 0.855 -6.495 1.00 87.44 86 ARG A O 1
ATOM 672 N N . LEU A 1 87 ? 13.154 1.121 -8.718 1.00 91.50 87 LEU A N 1
ATOM 673 C CA . LEU A 1 87 ? 11.702 1.326 -8.719 1.00 91.50 87 LEU A CA 1
ATOM 674 C C . LEU A 1 87 ? 10.983 0.153 -8.052 1.00 91.50 87 LEU A C 1
ATOM 676 O O . LEU A 1 87 ? 10.140 0.352 -7.185 1.00 91.50 87 LEU A O 1
ATOM 680 N N . MET A 1 88 ? 11.366 -1.076 -8.396 1.00 91.62 88 MET A N 1
ATOM 681 C CA . MET A 1 88 ? 10.757 -2.264 -7.808 1.00 91.62 88 MET A CA 1
ATOM 682 C C . MET A 1 88 ? 11.087 -2.419 -6.317 1.00 91.62 88 MET A C 1
ATOM 684 O O . MET A 1 88 ? 10.224 -2.805 -5.531 1.00 91.62 88 MET A O 1
ATOM 688 N N . ARG A 1 89 ? 12.314 -2.077 -5.902 1.00 88.50 89 ARG A N 1
ATOM 689 C CA . ARG A 1 89 ? 12.680 -2.040 -4.481 1.00 88.50 89 ARG A CA 1
ATOM 690 C C . ARG A 1 89 ? 11.826 -1.034 -3.713 1.00 88.50 89 ARG A C 1
ATOM 692 O O . ARG A 1 89 ? 11.310 -1.386 -2.659 1.00 88.50 89 ARG A O 1
ATOM 699 N N . MET A 1 90 ? 11.655 0.176 -4.245 1.00 89.62 90 MET A N 1
ATOM 700 C CA . MET A 1 90 ? 10.799 1.200 -3.635 1.00 89.62 90 MET A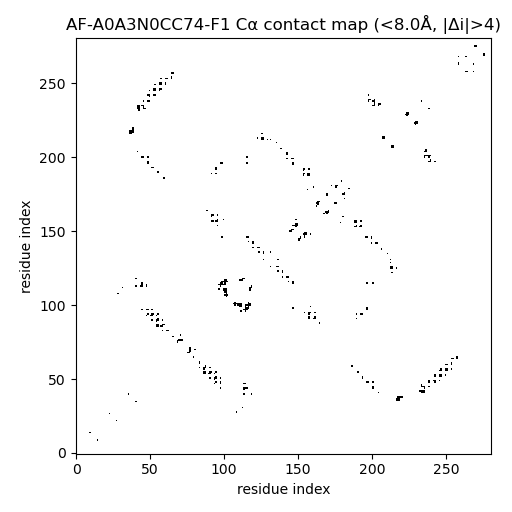 CA 1
ATOM 701 C C . MET A 1 90 ? 9.342 0.738 -3.563 1.00 89.62 90 MET A C 1
ATOM 703 O O . MET A 1 90 ? 8.760 0.786 -2.489 1.00 89.62 90 MET A O 1
ATOM 707 N N . ALA A 1 91 ? 8.797 0.162 -4.639 1.00 92.06 91 ALA A N 1
ATOM 708 C CA . ALA A 1 91 ? 7.430 -0.356 -4.655 1.00 92.06 91 ALA A CA 1
ATOM 709 C C . ALA A 1 91 ? 7.161 -1.400 -3.558 1.00 92.06 91 ALA A C 1
ATOM 711 O O . ALA A 1 91 ? 6.140 -1.341 -2.883 1.00 92.06 91 ALA A O 1
ATOM 712 N N . VAL A 1 92 ? 8.076 -2.348 -3.338 1.00 91.75 92 VAL A N 1
ATOM 713 C CA . VAL A 1 92 ? 7.928 -3.335 -2.252 1.00 91.75 92 VAL A CA 1
ATOM 714 C C . VAL A 1 92 ? 7.995 -2.672 -0.880 1.00 91.75 92 VAL A C 1
ATOM 716 O O . VAL A 1 92 ? 7.260 -3.084 0.012 1.00 91.75 92 VAL A O 1
ATOM 719 N N . LEU A 1 93 ? 8.856 -1.666 -0.693 1.00 88.50 93 LEU A N 1
ATOM 720 C CA . LEU A 1 93 ? 8.932 -0.920 0.566 1.00 88.50 93 LEU A CA 1
ATOM 721 C C . LEU A 1 93 ? 7.647 -0.121 0.823 1.00 88.50 93 LEU A C 1
ATOM 723 O O . LEU A 1 93 ? 7.160 -0.134 1.951 1.00 88.50 93 LEU A O 1
ATOM 727 N N . ASP A 1 94 ? 7.075 0.498 -0.210 1.00 90.25 94 ASP A N 1
ATOM 728 C CA . ASP A 1 94 ? 5.810 1.236 -0.129 1.00 90.25 94 ASP A CA 1
ATOM 729 C C . ASP A 1 94 ? 4.636 0.296 0.193 1.00 90.25 94 ASP A C 1
ATOM 731 O O . ASP A 1 94 ? 3.842 0.575 1.089 1.00 90.25 94 ASP A O 1
ATOM 735 N N . ILE A 1 95 ? 4.559 -0.873 -0.458 1.00 93.19 95 ILE A N 1
ATOM 736 C CA . ILE A 1 95 ? 3.539 -1.891 -0.149 1.00 93.19 95 ILE A CA 1
ATOM 737 C C . ILE A 1 95 ? 3.727 -2.433 1.269 1.00 93.19 95 ILE A C 1
ATOM 739 O O . ILE A 1 95 ? 2.754 -2.597 2.001 1.00 93.19 95 ILE A O 1
ATOM 743 N N . ALA A 1 96 ? 4.967 -2.717 1.677 1.00 90.00 96 ALA A N 1
ATOM 744 C CA . ALA A 1 96 ? 5.250 -3.193 3.026 1.00 90.00 96 ALA A CA 1
ATOM 745 C C . ALA A 1 96 ? 4.805 -2.169 4.071 1.00 90.00 96 ALA A C 1
ATOM 747 O O . ALA A 1 96 ? 4.199 -2.555 5.064 1.00 90.00 96 ALA A O 1
ATOM 748 N N . ALA A 1 97 ? 5.051 -0.881 3.820 1.00 85.69 97 ALA A N 1
ATOM 749 C CA . ALA A 1 97 ? 4.706 0.207 4.724 1.00 85.69 97 ALA A CA 1
ATOM 750 C C . ALA A 1 97 ? 3.209 0.291 5.050 1.00 85.69 97 ALA A C 1
ATOM 752 O O . ALA A 1 97 ? 2.863 0.635 6.179 1.00 85.69 97 ALA A O 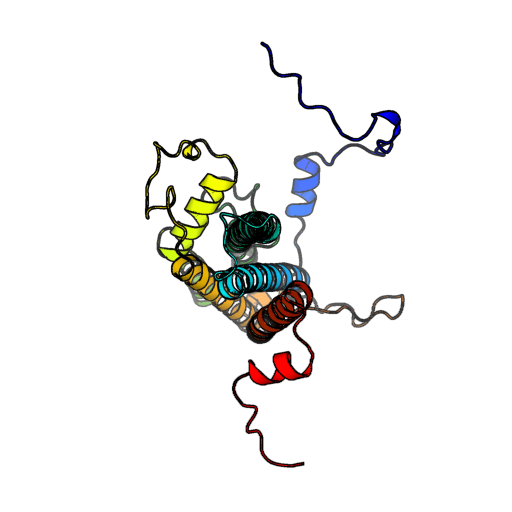1
ATOM 753 N N . LEU A 1 98 ? 2.329 -0.074 4.111 1.00 89.44 98 LEU A N 1
ATOM 754 C CA . LEU A 1 98 ? 0.882 -0.145 4.354 1.00 89.44 98 LEU A CA 1
ATOM 755 C C . LEU A 1 98 ? 0.511 -1.138 5.463 1.00 89.44 98 LEU A C 1
ATOM 757 O O . LEU A 1 98 ? -0.497 -0.947 6.143 1.00 89.44 98 LEU A O 1
ATOM 761 N N . ASN A 1 99 ? 1.326 -2.180 5.647 1.00 88.69 99 ASN A N 1
ATOM 762 C CA . ASN A 1 99 ? 1.140 -3.224 6.652 1.00 88.69 99 ASN A CA 1
ATOM 763 C C . ASN A 1 99 ? 2.209 -3.201 7.764 1.00 88.69 99 ASN A C 1
ATOM 765 O O . ASN A 1 99 ? 2.277 -4.104 8.595 1.00 88.69 99 ASN A O 1
ATOM 769 N N . ASP A 1 100 ? 3.072 -2.183 7.786 1.00 76.94 100 ASP A N 1
ATOM 770 C CA . ASP A 1 100 ? 4.184 -2.051 8.734 1.00 76.94 100 ASP A CA 1
ATOM 771 C C . ASP A 1 100 ? 3.735 -1.242 9.956 1.00 76.94 100 ASP A C 1
ATOM 773 O O . ASP A 1 100 ? 4.148 -0.102 10.181 1.00 76.94 100 ASP A O 1
ATOM 777 N N . GLY A 1 101 ? 2.795 -1.824 10.703 1.00 58.66 101 GLY A N 1
ATOM 778 C CA . GLY A 1 101 ? 2.125 -1.168 11.823 1.00 58.66 101 GLY A CA 1
ATOM 779 C C . GLY A 1 101 ? 2.640 -1.561 13.210 1.00 58.66 101 GLY A C 1
ATOM 780 O O . GLY A 1 101 ? 1.869 -1.586 14.164 1.00 58.66 101 GLY A O 1
ATOM 781 N N . GLY A 1 102 ? 3.906 -1.970 13.331 1.00 51.19 102 GLY A N 1
ATOM 782 C CA . GLY A 1 102 ? 4.512 -2.330 14.621 1.00 51.19 102 GLY A CA 1
ATOM 783 C C . GLY A 1 102 ? 3.981 -3.614 15.277 1.00 51.19 102 GLY A C 1
ATOM 784 O O . GLY A 1 102 ? 4.529 -4.022 16.288 1.00 51.19 102 GLY A O 1
ATOM 785 N N . LEU A 1 103 ? 2.988 -4.312 14.705 1.00 41.59 103 LEU A N 1
ATOM 786 C CA . LEU A 1 103 ? 2.406 -5.536 15.292 1.00 41.59 103 LEU A CA 1
ATOM 787 C C . LEU A 1 103 ? 3.357 -6.747 15.344 1.00 41.59 103 LEU A C 1
ATOM 789 O O . LEU A 1 103 ? 3.062 -7.720 16.029 1.00 41.59 103 LEU A O 1
ATOM 793 N N . ALA A 1 104 ? 4.494 -6.709 14.641 1.00 39.81 104 ALA A N 1
ATOM 794 C CA . ALA A 1 104 ? 5.515 -7.759 14.729 1.00 39.81 104 ALA A CA 1
ATOM 795 C C . ALA A 1 104 ? 6.551 -7.512 15.844 1.00 39.81 104 ALA A C 1
ATOM 797 O O . ALA A 1 104 ? 7.348 -8.398 16.148 1.00 39.81 104 ALA A O 1
ATOM 798 N N . SER A 1 105 ? 6.552 -6.326 16.453 1.00 37.22 105 SER A N 1
ATOM 799 C CA . SER A 1 105 ? 7.349 -6.000 17.633 1.00 37.22 105 SER A CA 1
ATOM 800 C C . SER A 1 105 ? 6.406 -5.803 18.813 1.00 37.22 105 SER A C 1
ATOM 802 O O . SER A 1 105 ? 5.312 -5.278 18.656 1.00 37.22 105 SER A O 1
ATOM 804 N N . ASN A 1 106 ? 6.824 -6.158 20.024 1.00 42.38 106 ASN A N 1
ATOM 805 C CA . ASN A 1 106 ? 6.132 -5.783 21.266 1.00 42.38 106 ASN A CA 1
ATOM 806 C C . ASN A 1 106 ? 6.209 -4.262 21.535 1.00 42.38 106 ASN A C 1
ATOM 808 O O . ASN A 1 106 ? 6.354 -3.829 22.672 1.00 42.38 106 ASN A O 1
ATOM 812 N N . ASP A 1 107 ? 6.184 -3.466 20.471 1.00 41.50 107 ASP A N 1
ATOM 813 C CA . ASP A 1 107 ? 6.459 -2.047 20.441 1.00 41.50 107 ASP A CA 1
ATOM 814 C C . ASP A 1 107 ? 5.522 -1.374 19.418 1.00 41.50 107 ASP A C 1
ATOM 816 O O . ASP A 1 107 ? 5.892 -1.144 18.260 1.00 41.50 107 ASP A O 1
ATOM 820 N N . PRO A 1 108 ? 4.269 -1.094 19.822 1.00 46.22 108 PRO A N 1
ATOM 821 C CA . PRO A 1 108 ? 3.345 -0.282 19.040 1.00 46.22 108 PRO A CA 1
ATOM 822 C C . PRO A 1 108 ? 3.835 1.167 18.846 1.00 46.22 108 PRO A C 1
ATOM 824 O O . PRO A 1 108 ? 3.209 1.913 18.094 1.00 46.22 108 PRO A O 1
ATOM 827 N N . GLU A 1 109 ? 4.928 1.575 19.506 1.00 44.41 109 GLU A N 1
ATOM 828 C CA . GLU A 1 109 ? 5.441 2.950 19.556 1.00 44.41 109 GLU A CA 1
ATOM 829 C C . GLU A 1 109 ? 6.349 3.296 18.359 1.00 44.41 109 GLU A C 1
ATOM 831 O O . GLU A 1 109 ? 6.633 4.467 18.120 1.00 44.41 109 GLU A O 1
ATOM 836 N N . ASN A 1 110 ? 6.748 2.299 17.556 1.00 43.72 110 ASN A N 1
ATOM 837 C CA . ASN A 1 110 ? 7.573 2.462 16.346 1.00 43.72 110 ASN A CA 1
ATOM 838 C C . ASN A 1 110 ? 6.794 2.294 15.023 1.00 43.72 110 ASN A C 1
ATOM 840 O O . ASN A 1 110 ? 7.380 2.173 13.943 1.00 43.72 110 ASN A O 1
ATOM 844 N N . SER A 1 111 ? 5.461 2.274 15.089 1.00 50.25 111 SER A N 1
ATOM 845 C CA . SER A 1 111 ? 4.592 2.123 13.919 1.00 50.25 111 SER A CA 1
ATOM 846 C C . SER A 1 111 ? 4.531 3.400 13.078 1.00 50.25 111 SER A C 1
ATOM 848 O O . SER A 1 111 ? 4.393 4.503 13.609 1.00 50.25 111 SER A O 1
ATOM 850 N N . ARG A 1 112 ? 4.510 3.266 11.744 1.00 59.69 112 ARG A N 1
ATOM 851 C CA . ARG A 1 112 ? 4.139 4.393 10.873 1.00 59.69 112 ARG A CA 1
ATOM 852 C C . ARG A 1 112 ? 2.718 4.853 11.212 1.00 59.69 112 ARG A C 1
ATOM 854 O O . ARG A 1 112 ? 1.817 4.027 11.372 1.00 59.69 112 ARG A O 1
ATOM 861 N N . THR A 1 113 ? 2.523 6.169 11.280 1.00 61.38 113 THR A N 1
ATOM 862 C CA . THR A 1 113 ? 1.240 6.817 11.607 1.00 61.38 113 THR A CA 1
ATOM 863 C C . THR A 1 113 ? 0.149 6.561 10.562 1.00 61.38 113 THR A C 1
ATOM 865 O O . THR A 1 113 ? -1.029 6.594 10.906 1.00 61.38 113 THR A O 1
ATOM 868 N N . ALA A 1 114 ? 0.526 6.258 9.315 1.00 73.06 114 ALA A N 1
ATOM 869 C CA . ALA A 1 114 ? -0.374 5.987 8.192 1.00 73.06 114 ALA A CA 1
ATOM 870 C C . ALA A 1 114 ? -0.238 4.535 7.686 1.00 73.06 114 ALA A C 1
ATOM 872 O O . ALA A 1 114 ? 0.234 4.286 6.580 1.00 73.06 114 ALA A O 1
ATOM 873 N N . SER A 1 115 ? -0.613 3.562 8.520 1.00 86.50 115 SER A N 1
ATOM 874 C CA . SER A 1 115 ? -0.661 2.136 8.157 1.00 86.50 115 SER A CA 1
ATOM 875 C C . SER A 1 115 ? -1.992 1.511 8.579 1.00 86.50 115 SER A C 1
ATOM 877 O O . SER A 1 115 ? -2.652 2.010 9.496 1.00 86.50 115 SER A O 1
ATOM 879 N N . LEU A 1 116 ? -2.391 0.412 7.931 1.00 89.81 116 LEU A N 1
ATOM 880 C CA . LEU A 1 116 ? -3.629 -0.297 8.273 1.00 89.81 116 LEU A CA 1
ATOM 881 C C . LEU A 1 116 ? -3.644 -0.787 9.728 1.00 89.81 116 LEU A C 1
ATOM 883 O O . LEU A 1 116 ? -4.626 -0.504 10.417 1.00 89.81 116 LEU A O 1
ATOM 887 N N . PRO A 1 117 ? -2.579 -1.424 10.259 1.00 88.75 117 PRO A N 1
ATOM 888 C CA . PRO A 1 117 ? -2.616 -1.863 11.646 1.00 88.75 117 PRO A CA 1
ATOM 889 C C . PRO A 1 117 ? -2.683 -0.704 12.647 1.00 88.75 117 PRO A C 1
ATOM 891 O O . PRO A 1 117 ? -3.390 -0.811 13.648 1.00 88.75 117 PRO A O 1
ATOM 894 N N . ALA A 1 118 ? -2.016 0.424 12.371 1.00 83.06 118 ALA A N 1
ATOM 895 C CA . ALA A 1 118 ? -2.122 1.617 13.212 1.00 83.06 118 ALA A CA 1
ATOM 896 C C . ALA A 1 118 ? -3.552 2.183 13.214 1.00 83.06 118 ALA A C 1
ATOM 898 O O . ALA A 1 118 ? -4.091 2.507 14.277 1.00 83.06 118 ALA A O 1
ATOM 899 N N . ALA A 1 119 ? -4.189 2.246 12.040 1.00 86.94 119 ALA A N 1
ATOM 900 C CA . ALA A 1 119 ? -5.575 2.677 11.908 1.00 86.94 119 ALA A CA 1
ATOM 901 C C . ALA A 1 119 ? -6.531 1.748 12.669 1.00 86.94 119 ALA A C 1
ATOM 903 O O . ALA A 1 119 ? -7.345 2.220 13.464 1.00 86.94 119 ALA A O 1
ATOM 904 N N . HIS A 1 120 ? -6.386 0.430 12.506 1.00 90.62 120 HIS A N 1
ATOM 905 C CA . HIS A 1 120 ? -7.192 -0.559 13.224 1.00 90.62 120 HIS A CA 1
ATOM 906 C C . HIS A 1 120 ? -6.979 -0.493 14.737 1.00 90.62 120 HIS A C 1
ATOM 908 O O . HIS A 1 120 ? -7.937 -0.591 15.498 1.00 90.62 120 HIS A O 1
ATOM 914 N N . GLN A 1 121 ? -5.747 -0.279 15.204 1.00 86.56 121 GLN A N 1
ATOM 915 C CA . GLN A 1 121 ? -5.468 -0.148 16.634 1.00 86.56 121 GLN A CA 1
ATOM 916 C C . GLN A 1 121 ? -6.121 1.102 17.236 1.00 86.56 121 GLN A C 1
ATOM 918 O O . GLN A 1 121 ? -6.635 1.051 18.355 1.00 86.56 121 GLN A O 1
ATOM 923 N N . ARG A 1 122 ? -6.150 2.215 16.497 1.00 85.38 122 ARG A N 1
ATOM 924 C CA . ARG A 1 122 ? -6.878 3.425 16.907 1.00 85.38 122 ARG A CA 1
ATOM 925 C C . ARG A 1 122 ? -8.383 3.174 16.955 1.00 85.38 122 ARG A C 1
ATOM 927 O O . ARG A 1 122 ? -8.996 3.454 17.981 1.00 85.38 122 ARG A O 1
ATOM 934 N N . MET A 1 123 ? -8.956 2.538 15.931 1.00 88.31 123 MET A N 1
ATOM 935 C CA . MET A 1 123 ? -10.368 2.124 15.948 1.00 88.31 123 MET A CA 1
ATOM 936 C C . MET A 1 123 ? -10.685 1.248 17.158 1.00 88.31 123 MET A C 1
ATOM 938 O O . MET A 1 123 ? -11.682 1.478 17.830 1.00 88.31 123 MET A O 1
ATOM 942 N N . LYS A 1 124 ? -9.811 0.293 17.496 1.00 90.56 124 LYS A N 1
ATOM 943 C CA . LYS A 1 124 ? -9.989 -0.577 18.664 1.00 90.56 124 LYS A CA 1
ATOM 944 C C . LYS A 1 124 ? -10.089 0.227 19.957 1.00 90.56 124 LYS A C 1
ATOM 946 O O . LYS A 1 124 ? -10.980 -0.032 20.760 1.00 90.56 124 LYS A O 1
ATOM 951 N N . ARG A 1 125 ? -9.199 1.207 20.156 1.00 87.75 125 ARG A N 1
ATOM 952 C CA . ARG A 1 125 ? -9.238 2.100 21.329 1.00 87.75 125 ARG A CA 1
ATOM 953 C C . ARG A 1 125 ? -10.559 2.870 21.391 1.00 87.75 125 ARG A C 1
ATOM 955 O O . ARG A 1 125 ? -11.166 2.909 22.456 1.00 87.75 125 ARG A O 1
ATOM 962 N N . HIS A 1 126 ? -11.031 3.396 20.259 1.00 87.88 126 HIS A N 1
ATOM 963 C CA . HIS A 1 126 ? -12.319 4.089 20.170 1.00 87.88 126 HIS A CA 1
ATOM 964 C C . HIS A 1 126 ? -13.512 3.187 20.487 1.00 87.88 126 HIS A C 1
ATOM 966 O O . HIS A 1 126 ? -14.349 3.560 21.303 1.00 87.88 126 HIS A O 1
ATOM 972 N N . LEU A 1 127 ? -13.569 1.987 19.904 1.00 91.06 127 LEU A N 1
ATOM 973 C CA . LEU A 1 127 ? -14.639 1.022 20.162 1.00 91.06 127 LEU A CA 1
ATOM 974 C C . LEU A 1 127 ? -14.688 0.612 21.640 1.00 91.06 127 LEU A C 1
ATOM 976 O O . LEU A 1 127 ? -15.767 0.552 22.225 1.00 91.06 127 LEU A O 1
ATOM 980 N N . ILE A 1 128 ? -13.527 0.375 22.263 1.00 91.06 128 ILE A N 1
ATOM 981 C CA . ILE A 1 128 ? -13.440 0.050 23.694 1.00 91.06 128 ILE A CA 1
ATOM 982 C C . ILE A 1 128 ? -13.909 1.237 24.544 1.00 91.06 128 ILE A C 1
ATOM 984 O O . ILE A 1 128 ? -14.730 1.054 25.438 1.00 91.06 128 ILE A O 1
ATOM 988 N N . ALA A 1 129 ? -13.432 2.452 24.257 1.00 89.62 129 ALA A N 1
ATOM 989 C CA . ALA A 1 129 ? -13.818 3.654 24.998 1.00 89.62 129 ALA A CA 1
ATOM 990 C C . ALA A 1 129 ? -15.322 3.963 24.880 1.00 89.62 129 ALA A C 1
ATOM 992 O O . ALA A 1 129 ? -15.937 4.423 25.840 1.00 89.62 129 ALA A O 1
ATOM 993 N N . ALA A 1 130 ? -15.921 3.671 23.724 1.00 89.31 130 ALA A N 1
ATOM 994 C CA . ALA A 1 130 ? -17.345 3.846 23.466 1.00 89.31 130 ALA A CA 1
ATOM 995 C C . ALA A 1 130 ? -18.226 2.700 24.004 1.00 89.31 130 ALA A C 1
ATOM 997 O O . ALA A 1 130 ? -19.444 2.775 23.865 1.00 89.31 130 ALA A O 1
ATOM 998 N N . ASN A 1 131 ? -17.646 1.651 24.607 1.00 92.06 131 ASN A N 1
ATOM 999 C CA . ASN A 1 131 ? -18.348 0.413 24.976 1.00 92.06 131 ASN A CA 1
ATOM 1000 C C . ASN A 1 131 ? -19.166 -0.167 23.806 1.00 92.06 131 ASN A C 1
ATOM 1002 O O . ASN A 1 131 ? -20.339 -0.516 23.955 1.00 92.06 131 ASN A O 1
ATOM 1006 N N . ALA A 1 132 ? -18.545 -0.228 22.626 1.00 92.06 132 ALA A N 1
ATOM 1007 C CA . ALA A 1 132 ? -19.190 -0.684 21.405 1.00 92.06 132 ALA A CA 1
ATOM 1008 C C . ALA A 1 132 ? -19.712 -2.135 21.516 1.00 92.06 132 ALA A C 1
ATOM 1010 O O . ALA A 1 132 ? -19.147 -2.945 22.261 1.00 92.06 132 ALA A O 1
ATOM 1011 N N . PRO A 1 133 ? -20.760 -2.502 20.752 1.00 92.62 133 PRO A N 1
ATOM 1012 C CA . PRO A 1 133 ? -21.255 -3.875 20.695 1.00 92.62 133 PRO A CA 1
ATOM 1013 C C . PRO A 1 133 ? -20.159 -4.873 20.299 1.00 92.62 133 PRO A C 1
ATOM 1015 O O . PRO A 1 133 ? -19.314 -4.572 19.457 1.00 92.62 133 PRO A O 1
ATOM 1018 N N . ALA A 1 134 ? -20.227 -6.101 20.827 1.00 92.75 134 ALA A N 1
ATOM 1019 C CA . ALA A 1 134 ? -19.255 -7.161 20.523 1.00 92.75 134 ALA A CA 1
ATOM 1020 C C . ALA A 1 134 ? -19.082 -7.407 19.010 1.00 92.75 134 ALA A C 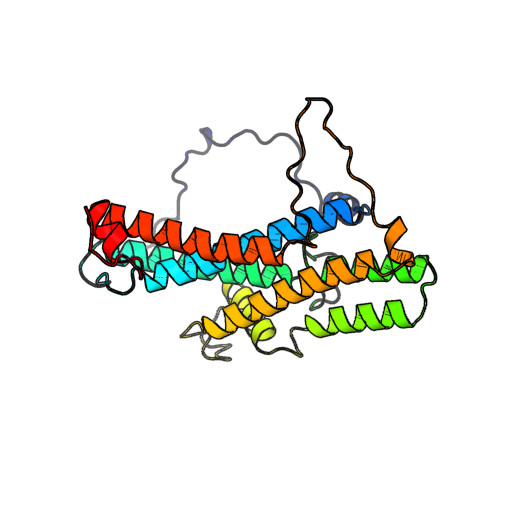1
ATOM 1022 O O . ALA A 1 134 ? -17.964 -7.590 18.545 1.00 92.75 134 ALA A O 1
ATOM 1023 N N . VAL A 1 135 ? -20.165 -7.291 18.233 1.00 94.12 135 VAL A N 1
ATOM 1024 C CA . VAL A 1 135 ? -20.141 -7.411 16.764 1.00 94.12 135 VAL A CA 1
ATOM 1025 C C . VAL A 1 135 ? -19.207 -6.391 16.100 1.00 94.12 135 VAL A C 1
ATOM 1027 O O . VAL A 1 135 ? -18.535 -6.728 15.130 1.00 94.12 135 VAL A O 1
ATOM 1030 N N . GLU A 1 136 ? -19.132 -5.151 16.594 1.00 93.12 136 GLU A N 1
ATOM 1031 C CA . GLU A 1 136 ? -18.234 -4.138 16.016 1.00 93.12 136 GLU A CA 1
ATOM 1032 C C . GLU A 1 136 ? -16.761 -4.466 16.324 1.00 93.12 136 GLU A C 1
ATOM 1034 O O . GLU A 1 136 ? -15.895 -4.300 15.463 1.00 93.12 136 GLU A O 1
ATOM 1039 N N . LEU A 1 137 ? -16.475 -5.004 17.515 1.00 93.88 137 LEU A N 1
ATOM 1040 C CA . LEU A 1 137 ? -15.139 -5.492 17.875 1.00 93.88 137 LEU A CA 1
ATOM 1041 C C . LEU A 1 137 ? -14.739 -6.733 17.062 1.00 93.88 137 LEU A C 1
ATOM 1043 O O . LEU A 1 137 ? -13.594 -6.813 16.614 1.00 93.88 137 LEU A O 1
ATOM 1047 N N . ASP A 1 138 ? -15.668 -7.660 16.824 1.00 94.94 138 ASP A N 1
ATOM 1048 C CA . ASP A 1 138 ? -15.440 -8.851 15.999 1.00 94.94 138 ASP A CA 1
ATOM 1049 C C . ASP A 1 138 ? -15.183 -8.477 14.533 1.00 94.94 138 ASP A C 1
ATOM 1051 O O . ASP A 1 138 ? -14.266 -9.006 13.903 1.00 94.94 138 ASP A O 1
ATOM 1055 N N . ASN A 1 139 ? -15.926 -7.507 13.993 1.00 94.62 139 ASN A N 1
ATOM 1056 C CA . ASN A 1 139 ? -15.686 -6.978 12.649 1.00 94.62 139 ASN A CA 1
ATOM 1057 C C . ASN A 1 139 ? -14.287 -6.361 12.524 1.00 94.62 139 ASN A C 1
ATOM 1059 O O . ASN A 1 139 ? -13.577 -6.636 11.556 1.00 94.62 139 ASN A O 1
ATOM 1063 N N . LEU A 1 140 ? -13.855 -5.580 13.519 1.00 94.50 140 LEU A N 1
ATOM 1064 C CA . LEU A 1 140 ? -12.498 -5.041 13.540 1.00 94.50 140 LEU A CA 1
ATOM 1065 C C . LEU A 1 140 ? -11.443 -6.151 13.650 1.00 94.50 140 LEU A C 1
ATOM 1067 O O . LEU A 1 140 ? -10.414 -6.084 12.980 1.00 94.50 140 LEU A O 1
ATOM 1071 N N . HIS A 1 141 ? -11.692 -7.185 14.454 1.00 94.56 141 HIS A N 1
ATOM 1072 C CA . HIS A 1 141 ? -10.796 -8.334 14.557 1.00 94.56 141 HIS A CA 1
ATOM 1073 C C . HIS A 1 141 ? -10.667 -9.072 13.216 1.00 94.56 141 HIS A C 1
ATOM 1075 O O . HIS A 1 141 ? -9.557 -9.433 12.827 1.00 94.56 141 HIS A O 1
ATOM 1081 N N . ASN A 1 142 ? -11.757 -9.212 12.457 1.00 94.56 142 ASN A N 1
ATOM 1082 C CA . ASN A 1 142 ? -11.719 -9.784 11.110 1.00 94.56 142 ASN A CA 1
ATOM 1083 C C . ASN A 1 142 ? -10.863 -8.940 10.150 1.00 94.56 142 ASN A C 1
ATOM 1085 O O . ASN A 1 142 ? -10.060 -9.499 9.401 1.00 94.56 142 ASN A O 1
ATOM 1089 N N . LEU A 1 143 ? -10.967 -7.605 10.206 1.00 94.50 143 LEU A N 1
ATOM 1090 C CA . LEU A 1 143 ? -10.115 -6.701 9.419 1.00 94.50 143 LEU A CA 1
ATOM 1091 C C . LEU A 1 143 ? -8.631 -6.824 9.802 1.00 94.50 143 LEU A C 1
ATOM 1093 O O . LEU A 1 143 ? -7.770 -6.854 8.922 1.00 94.50 143 LEU A O 1
ATOM 1097 N N . GLN A 1 144 ? -8.331 -6.942 11.099 1.00 92.88 144 GLN A N 1
ATOM 1098 C CA . GLN A 1 144 ? -6.967 -7.148 11.601 1.00 92.88 144 GLN A CA 1
ATOM 1099 C C . GLN A 1 144 ? -6.398 -8.500 11.156 1.00 92.88 144 GLN A C 1
ATOM 1101 O O . GLN A 1 144 ? -5.268 -8.571 10.674 1.00 92.88 144 GLN A O 1
ATOM 1106 N N . ALA A 1 145 ? -7.191 -9.568 11.251 1.00 92.00 145 ALA A N 1
ATOM 1107 C CA . ALA A 1 145 ? -6.798 -10.889 10.778 1.00 92.00 145 ALA A CA 1
ATOM 1108 C C . ALA A 1 145 ? -6.540 -10.885 9.265 1.00 92.00 145 ALA A C 1
ATOM 1110 O O . ALA A 1 145 ? -5.598 -11.521 8.801 1.00 92.00 145 ALA A O 1
ATOM 1111 N N . ALA A 1 146 ? -7.318 -10.127 8.484 1.00 92.81 146 ALA A N 1
ATOM 1112 C CA . ALA A 1 146 ? -7.195 -10.066 7.028 1.00 92.81 146 ALA A CA 1
ATOM 1113 C C . ALA A 1 146 ? -5.878 -9.447 6.514 1.00 92.81 146 ALA A C 1
ATOM 1115 O O . ALA A 1 146 ? -5.526 -9.666 5.345 1.00 92.81 146 ALA A O 1
ATOM 1116 N N . ILE A 1 147 ? -5.155 -8.714 7.369 1.00 92.06 147 ILE A N 1
ATOM 1117 C CA . ILE A 1 147 ? -3.830 -8.133 7.091 1.00 92.06 147 ILE A CA 1
ATOM 1118 C C . ILE A 1 147 ? -2.693 -8.847 7.828 1.00 92.06 147 ILE A C 1
ATOM 1120 O O . ILE A 1 147 ? -1.534 -8.439 7.719 1.00 92.06 147 ILE A O 1
ATOM 1124 N N . ASP A 1 148 ? -2.991 -9.935 8.536 1.00 89.06 148 ASP A N 1
ATOM 1125 C CA . ASP A 1 148 ? -1.988 -10.691 9.270 1.00 89.06 148 ASP A CA 1
ATOM 1126 C C . ASP A 1 148 ? -0.970 -11.334 8.308 1.00 89.06 148 ASP A C 1
ATOM 1128 O O . ASP A 1 148 ? -1.266 -12.170 7.446 1.00 89.06 148 ASP A O 1
ATOM 1132 N N . VAL A 1 149 ? 0.277 -10.909 8.472 1.00 86.81 149 VAL A N 1
ATOM 1133 C CA . VAL A 1 149 ? 1.450 -11.359 7.721 1.00 86.81 149 VAL A CA 1
ATOM 1134 C C . VAL A 1 149 ? 1.790 -12.827 7.945 1.00 86.81 149 VAL A C 1
ATOM 1136 O O . VAL A 1 149 ? 2.478 -13.407 7.109 1.00 86.81 149 VAL A O 1
ATOM 1139 N N . ASP A 1 150 ? 1.356 -13.435 9.042 1.00 85.88 150 ASP A N 1
ATOM 1140 C CA . ASP A 1 150 ? 1.586 -14.848 9.323 1.00 85.88 150 ASP A CA 1
ATOM 1141 C C . ASP A 1 150 ? 0.469 -15.740 8.763 1.00 85.88 150 ASP A C 1
ATOM 1143 O O . ASP A 1 150 ? 0.730 -16.906 8.456 1.00 85.88 150 ASP A O 1
ATOM 1147 N N . LEU A 1 151 ? -0.716 -15.175 8.496 1.00 88.12 151 LEU A N 1
ATOM 1148 C CA . LEU A 1 151 ? -1.827 -15.868 7.831 1.00 88.12 151 LEU A CA 1
ATOM 1149 C C . LEU A 1 151 ? -1.739 -15.815 6.299 1.00 88.12 151 LEU A C 1
ATOM 1151 O O . LEU A 1 151 ? -2.116 -16.773 5.623 1.00 88.12 151 LEU A O 1
ATOM 1155 N N . PHE A 1 152 ? -1.221 -14.723 5.727 1.00 89.19 152 PHE A N 1
ATOM 1156 C CA . PHE A 1 152 ? -1.200 -14.528 4.274 1.00 89.19 152 PHE A CA 1
ATOM 1157 C C . PHE A 1 152 ? 0.216 -14.528 3.696 1.00 89.19 152 PHE A C 1
ATOM 1159 O O . PHE A 1 152 ? 0.980 -13.572 3.842 1.00 89.19 152 PHE A O 1
ATOM 1166 N N . THR A 1 153 ? 0.545 -15.574 2.929 1.00 90.50 153 THR A N 1
ATOM 1167 C CA . THR A 1 153 ? 1.866 -15.742 2.296 1.00 90.50 153 THR A CA 1
ATOM 1168 C C . THR A 1 153 ? 2.324 -14.539 1.459 1.00 90.50 153 THR A C 1
ATOM 1170 O O . THR A 1 153 ? 3.491 -14.169 1.593 1.00 90.50 153 THR A O 1
ATOM 1173 N N . PRO A 1 154 ? 1.478 -13.873 0.642 1.00 92.50 154 PRO A N 1
ATOM 1174 C CA . PRO A 1 154 ? 1.895 -12.670 -0.084 1.00 92.50 154 PRO A CA 1
ATOM 1175 C C . PRO A 1 154 ? 2.345 -11.524 0.837 1.00 92.50 154 PRO A C 1
ATOM 1177 O O . PRO A 1 154 ? 3.366 -10.887 0.580 1.00 92.50 154 PRO A O 1
ATOM 1180 N N . LEU A 1 155 ? 1.636 -11.297 1.949 1.00 91.44 155 LEU A N 1
ATOM 1181 C CA . LEU A 1 155 ? 1.994 -10.270 2.934 1.00 91.44 155 LEU A CA 1
ATOM 1182 C C . LEU A 1 155 ? 3.291 -10.641 3.664 1.00 91.44 155 LEU A C 1
ATOM 1184 O O . LEU A 1 155 ? 4.189 -9.805 3.800 1.00 91.44 155 LEU A O 1
ATOM 1188 N N . LYS A 1 156 ? 3.440 -11.919 4.044 1.00 89.00 156 LYS A N 1
ATOM 1189 C CA . LYS A 1 156 ? 4.696 -12.466 4.578 1.00 89.00 156 LYS A CA 1
ATOM 1190 C C . LYS A 1 156 ? 5.866 -12.215 3.634 1.00 89.00 156 LYS A C 1
ATOM 1192 O O . LYS A 1 156 ? 6.949 -11.842 4.081 1.00 89.00 156 LYS A O 1
ATOM 1197 N N . TYR A 1 157 ? 5.629 -12.408 2.336 1.00 89.44 157 TYR A N 1
ATOM 1198 C CA . TYR A 1 157 ? 6.631 -12.260 1.292 1.00 89.44 157 TYR A CA 1
ATOM 1199 C C . TYR A 1 157 ? 7.147 -10.833 1.177 1.00 89.44 157 TYR A C 1
ATOM 1201 O O . TYR A 1 157 ? 8.356 -10.602 1.232 1.00 89.44 157 TYR A O 1
ATOM 1209 N N . VAL A 1 158 ? 6.235 -9.867 1.120 1.00 90.19 158 VAL A N 1
ATOM 1210 C CA . VAL A 1 158 ? 6.587 -8.446 1.091 1.00 90.19 158 VAL A CA 1
ATOM 1211 C C . VAL A 1 158 ? 7.305 -8.014 2.379 1.00 90.19 158 VAL A C 1
ATOM 1213 O O . VAL A 1 158 ? 8.341 -7.353 2.292 1.00 90.19 158 VAL A O 1
ATOM 1216 N N . ARG A 1 159 ? 6.845 -8.451 3.565 1.00 87.31 159 ARG A N 1
ATOM 1217 C CA . ARG A 1 159 ? 7.532 -8.185 4.848 1.00 87.31 159 ARG A CA 1
ATOM 1218 C C . ARG A 1 159 ? 8.964 -8.727 4.849 1.00 87.31 159 ARG A C 1
ATOM 1220 O O . ARG A 1 159 ? 9.892 -8.025 5.250 1.00 87.31 159 ARG A O 1
ATOM 1227 N N . HIS A 1 160 ? 9.151 -9.962 4.381 1.00 84.94 160 HIS A N 1
ATOM 1228 C CA . HIS A 1 160 ? 10.467 -10.593 4.294 1.00 84.94 160 HIS A CA 1
ATOM 1229 C C . HIS A 1 160 ? 11.420 -9.789 3.390 1.00 84.94 160 HIS A C 1
ATOM 1231 O O . HIS A 1 160 ? 12.534 -9.462 3.804 1.00 84.94 160 HIS A O 1
ATOM 1237 N N . LEU A 1 161 ? 10.966 -9.388 2.196 1.00 85.94 161 LEU A N 1
ATOM 1238 C CA . LEU A 1 161 ? 11.758 -8.566 1.275 1.00 85.94 161 LEU A CA 1
ATOM 1239 C C . LEU A 1 161 ? 12.090 -7.185 1.846 1.00 85.94 161 LEU A C 1
ATOM 1241 O O . LEU A 1 161 ? 13.236 -6.751 1.746 1.00 85.94 161 LEU A O 1
ATOM 1245 N N . ARG A 1 162 ? 11.125 -6.516 2.492 1.00 85.81 162 ARG A N 1
ATOM 1246 C CA . ARG A 1 162 ? 11.353 -5.240 3.188 1.00 85.81 162 ARG A CA 1
ATOM 1247 C C . ARG A 1 162 ? 12.447 -5.377 4.236 1.00 85.81 162 AR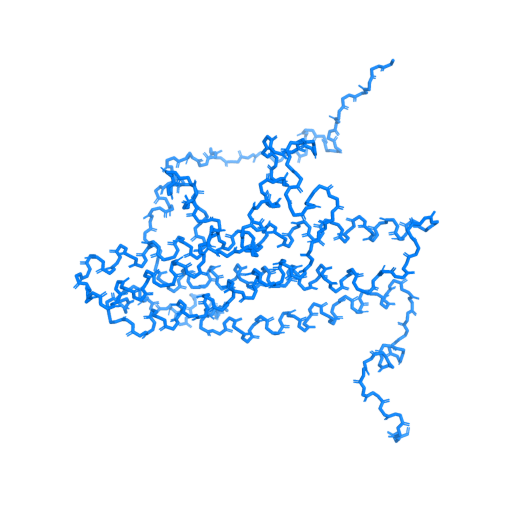G A C 1
ATOM 1249 O O . ARG A 1 162 ? 13.370 -4.574 4.232 1.00 85.81 162 ARG A O 1
ATOM 1256 N N . ASN A 1 163 ? 12.400 -6.401 5.088 1.00 79.44 163 ASN A N 1
ATOM 1257 C CA . ASN A 1 163 ? 13.420 -6.613 6.123 1.00 79.44 163 ASN A CA 1
ATOM 1258 C C . ASN A 1 163 ? 14.804 -6.872 5.518 1.00 79.44 163 ASN A C 1
ATOM 1260 O O . ASN A 1 163 ? 15.797 -6.303 5.973 1.00 79.44 163 ASN A O 1
ATOM 1264 N N . LYS A 1 164 ? 14.859 -7.665 4.444 1.00 75.88 164 LYS A N 1
ATOM 1265 C CA . LYS A 1 164 ? 16.094 -7.921 3.697 1.00 75.88 164 LYS A CA 1
ATOM 1266 C C . LYS A 1 164 ? 16.658 -6.642 3.079 1.00 75.88 164 LYS A C 1
ATOM 1268 O O . LYS A 1 164 ? 17.860 -6.423 3.105 1.00 75.88 164 LYS A O 1
ATOM 1273 N N . TRP A 1 165 ? 15.813 -5.770 2.538 1.00 75.94 165 TRP A N 1
ATOM 1274 C CA . TRP A 1 165 ? 16.240 -4.544 1.860 1.00 75.94 165 TRP A CA 1
ATOM 1275 C C . TRP A 1 165 ? 16.403 -3.330 2.780 1.00 75.94 165 TRP A C 1
ATOM 1277 O O . TRP A 1 165 ? 17.068 -2.378 2.380 1.00 75.94 165 TRP A O 1
ATOM 1287 N N . ALA A 1 166 ? 15.862 -3.349 3.995 1.00 67.56 166 ALA A N 1
ATOM 1288 C CA . ALA A 1 166 ? 16.040 -2.298 5.001 1.00 67.56 166 ALA A CA 1
ATOM 1289 C C . ALA A 1 166 ? 17.340 -2.439 5.813 1.00 67.56 166 ALA A C 1
ATOM 1291 O O . ALA A 1 166 ? 17.625 -1.609 6.668 1.00 67.56 166 ALA A O 1
ATOM 1292 N N . GLY A 1 167 ? 18.145 -3.468 5.546 1.00 61.28 167 GLY A N 1
ATOM 1293 C CA . GLY A 1 167 ? 19.462 -3.611 6.154 1.00 61.28 167 GLY A CA 1
ATOM 1294 C C . GLY A 1 167 ? 19.518 -4.450 7.435 1.00 61.28 167 GLY A C 1
ATOM 1295 O O . GLY A 1 167 ? 20.487 -4.359 8.183 1.00 61.28 167 GLY A O 1
ATOM 1296 N N . HIS A 1 168 ? 18.496 -5.267 7.702 1.00 57.12 168 HIS A N 1
ATOM 1297 C CA . HIS A 1 168 ? 18.468 -6.177 8.852 1.00 57.12 168 HIS A CA 1
ATOM 1298 C C . HIS A 1 168 ? 19.530 -7.299 8.706 1.00 57.12 168 HIS A C 1
ATOM 1300 O O . HIS A 1 168 ? 19.846 -7.660 7.575 1.00 57.12 168 HIS A O 1
ATOM 1306 N N . PRO A 1 169 ? 20.055 -7.920 9.788 1.00 48.03 169 PRO A N 1
ATOM 1307 C CA . PRO A 1 169 ? 21.014 -9.043 9.741 1.00 48.03 169 PRO A CA 1
ATOM 1308 C C . PRO A 1 169 ? 20.699 -10.214 8.784 1.00 48.03 169 PRO A C 1
ATOM 1310 O O . PRO A 1 169 ? 21.598 -10.967 8.423 1.00 48.03 169 PRO A O 1
ATOM 1313 N N . SER A 1 170 ? 19.456 -10.343 8.310 1.00 46.19 170 SER A N 1
ATOM 1314 C CA . SER A 1 170 ? 19.055 -11.234 7.206 1.00 46.19 170 SER A CA 1
ATOM 1315 C C . SER A 1 170 ? 19.564 -10.791 5.817 1.00 46.19 170 SER A C 1
ATOM 1317 O O . SER A 1 170 ? 19.241 -11.409 4.802 1.00 46.19 170 SER A O 1
ATOM 1319 N N . LEU A 1 171 ? 20.356 -9.716 5.757 1.00 42.31 171 LEU A N 1
ATOM 1320 C CA . LEU A 1 171 ? 21.049 -9.192 4.580 1.00 42.31 171 LEU A CA 1
ATOM 1321 C C . LEU A 1 171 ? 22.087 -10.150 3.994 1.00 42.31 171 LEU A C 1
ATOM 1323 O O . LEU A 1 171 ? 22.386 -10.052 2.799 1.00 42.31 171 LEU A O 1
ATOM 1327 N N . ASP A 1 172 ? 22.677 -11.035 4.802 1.00 54.12 172 ASP A N 1
ATOM 1328 C CA . ASP A 1 172 ? 23.582 -12.031 4.246 1.00 54.12 172 ASP A CA 1
ATOM 1329 C C . ASP A 1 172 ? 22.748 -12.993 3.391 1.00 54.12 172 ASP A C 1
ATOM 1331 O O . ASP A 1 172 ? 21.908 -13.748 3.882 1.00 54.12 172 ASP A O 1
ATOM 1335 N N . ARG A 1 173 ? 22.989 -12.943 2.074 1.00 52.50 173 ARG A N 1
ATOM 1336 C CA . ARG A 1 173 ? 22.320 -13.774 1.062 1.00 52.50 173 ARG A CA 1
ATOM 1337 C C . ARG A 1 173 ? 22.382 -15.270 1.388 1.00 52.50 173 ARG A C 1
ATOM 1339 O O . ARG A 1 173 ? 21.580 -16.021 0.849 1.00 52.50 173 ARG A O 1
ATOM 1346 N N . ARG A 1 174 ? 23.304 -15.693 2.260 1.00 57.41 174 ARG A N 1
ATOM 1347 C CA . ARG A 1 174 ? 23.475 -17.076 2.720 1.00 57.41 174 ARG A CA 1
ATOM 1348 C C . ARG A 1 174 ? 22.544 -17.480 3.866 1.00 57.41 174 ARG A C 1
ATOM 1350 O O . ARG A 1 174 ? 22.400 -18.674 4.098 1.00 57.41 174 ARG A O 1
ATOM 1357 N N . PHE A 1 175 ? 21.945 -16.531 4.587 1.00 56.31 175 PHE A N 1
ATOM 1358 C CA . PHE A 1 175 ? 21.235 -16.809 5.843 1.00 56.31 175 PHE A CA 1
ATOM 1359 C C . PHE A 1 175 ? 19.717 -16.948 5.690 1.00 56.31 175 PHE A C 1
ATOM 1361 O O . PHE A 1 175 ? 19.101 -17.596 6.530 1.00 56.31 175 PHE A O 1
ATOM 1368 N N . ASP A 1 176 ? 19.108 -16.406 4.627 1.00 62.88 176 ASP A N 1
ATOM 1369 C CA . ASP A 1 176 ? 17.679 -16.619 4.360 1.00 62.88 176 ASP A CA 1
ATOM 1370 C C . ASP A 1 176 ? 17.346 -16.617 2.851 1.00 62.88 176 ASP A C 1
ATOM 1372 O O . ASP A 1 176 ? 17.312 -15.573 2.180 1.00 62.88 176 ASP A O 1
ATOM 1376 N N . ALA A 1 177 ? 17.127 -17.830 2.330 1.00 70.50 177 ALA A N 1
ATOM 1377 C CA . ALA A 1 177 ? 16.755 -18.134 0.944 1.00 70.50 177 ALA A CA 1
ATOM 1378 C C . ALA A 1 177 ? 15.243 -18.376 0.775 1.00 70.50 177 ALA A C 1
ATOM 1380 O O . ALA A 1 177 ? 14.800 -18.883 -0.263 1.00 70.50 177 ALA A O 1
ATOM 1381 N N . TRP A 1 178 ? 14.438 -18.066 1.798 1.00 79.19 178 TRP A N 1
ATOM 1382 C CA . TRP A 1 178 ? 13.006 -18.323 1.765 1.00 79.19 178 TRP A CA 1
ATOM 1383 C C . TRP A 1 178 ? 12.350 -17.673 0.533 1.00 79.19 178 TRP A C 1
ATOM 1385 O O . TRP A 1 178 ? 12.639 -16.535 0.156 1.00 79.19 178 TRP A O 1
ATOM 1395 N N . ALA A 1 179 ? 11.505 -18.455 -0.147 1.00 74.12 179 ALA A N 1
ATOM 1396 C CA . ALA A 1 179 ? 10.834 -18.097 -1.400 1.00 74.12 179 ALA A CA 1
ATOM 1397 C C . ALA A 1 179 ? 11.765 -17.598 -2.534 1.00 74.12 179 ALA A C 1
ATOM 1399 O O . ALA A 1 179 ? 11.325 -16.853 -3.411 1.00 74.12 179 ALA A O 1
ATOM 1400 N N . GLY A 1 180 ? 13.050 -17.985 -2.528 1.00 70.88 180 GLY A N 1
ATOM 1401 C CA . GLY A 1 180 ? 14.024 -17.570 -3.544 1.00 70.88 180 GLY A CA 1
ATOM 1402 C C . GLY A 1 180 ? 14.317 -16.067 -3.539 1.00 70.88 180 GLY A C 1
ATOM 1403 O O . GLY A 1 180 ? 14.796 -15.532 -4.539 1.00 70.88 180 GLY A O 1
ATOM 1404 N N . ALA A 1 181 ? 14.023 -15.373 -2.433 1.00 66.69 181 ALA A N 1
ATOM 1405 C CA . ALA A 1 181 ? 14.163 -13.924 -2.287 1.00 66.69 181 ALA A CA 1
ATOM 1406 C C . ALA A 1 181 ? 15.625 -13.430 -2.331 1.00 66.69 181 ALA A C 1
ATOM 1408 O O . ALA A 1 181 ? 15.893 -12.230 -2.336 1.00 66.69 181 ALA A O 1
ATOM 1409 N N . ASP A 1 182 ? 16.604 -14.335 -2.305 1.00 67.81 182 ASP A N 1
ATOM 1410 C CA . ASP A 1 182 ? 18.020 -14.070 -2.574 1.00 67.81 182 ASP A CA 1
ATOM 1411 C C . ASP A 1 182 ? 18.353 -13.997 -4.075 1.00 67.81 182 ASP A C 1
ATOM 1413 O O . ASP A 1 182 ? 19.373 -13.405 -4.432 1.00 67.81 182 ASP A O 1
ATOM 1417 N N . LYS A 1 183 ? 17.496 -14.559 -4.940 1.00 72.31 183 LYS A N 1
ATOM 1418 C CA . LYS A 1 183 ? 17.744 -14.723 -6.382 1.00 72.31 183 LYS A CA 1
ATOM 1419 C C . LYS A 1 183 ? 16.740 -13.987 -7.258 1.00 72.31 183 LYS A C 1
ATOM 1421 O O . LYS A 1 183 ? 17.132 -13.340 -8.224 1.00 72.31 183 LYS A O 1
ATOM 1426 N N . THR A 1 184 ? 15.452 -14.096 -6.947 1.00 81.69 184 THR A N 1
ATOM 1427 C CA . THR A 1 184 ? 14.366 -13.629 -7.816 1.00 81.69 184 THR A CA 1
ATOM 1428 C C . THR A 1 184 ? 13.245 -12.978 -7.022 1.00 81.69 184 THR A C 1
ATOM 1430 O O . THR A 1 184 ? 12.912 -13.410 -5.920 1.00 81.69 184 THR A O 1
ATOM 1433 N N . LEU A 1 185 ? 12.616 -11.968 -7.622 1.00 85.56 185 LEU A N 1
ATOM 1434 C CA . LEU A 1 185 ? 11.427 -11.322 -7.081 1.00 85.56 185 LEU A CA 1
ATOM 1435 C C . LEU A 1 185 ? 10.163 -11.850 -7.769 1.00 85.56 185 LEU A C 1
ATOM 1437 O O . LEU A 1 185 ? 10.033 -11.746 -8.988 1.00 85.56 185 LEU A O 1
ATOM 1441 N N . SER A 1 186 ? 9.196 -12.337 -6.991 1.00 90.19 186 SER A N 1
ATOM 1442 C CA . SER A 1 186 ? 7.872 -12.707 -7.495 1.00 90.19 186 SER A CA 1
ATOM 1443 C C . SER A 1 186 ? 6.963 -11.480 -7.590 1.00 90.19 186 SER A C 1
ATOM 1445 O O . SER A 1 186 ? 6.360 -11.062 -6.602 1.00 90.19 186 SER A O 1
ATOM 1447 N N . ILE A 1 187 ? 6.834 -10.911 -8.795 1.00 92.00 187 ILE A N 1
ATOM 1448 C CA . ILE A 1 187 ? 5.940 -9.765 -9.056 1.00 92.00 187 ILE A CA 1
ATOM 1449 C C . ILE A 1 187 ? 4.484 -10.114 -8.704 1.00 92.00 187 ILE A C 1
ATOM 1451 O O . ILE A 1 187 ? 3.781 -9.282 -8.143 1.00 92.00 187 ILE A O 1
ATOM 1455 N N . ALA A 1 188 ? 4.050 -11.350 -8.967 1.00 92.25 188 ALA A N 1
ATOM 1456 C CA . ALA A 1 188 ? 2.696 -11.807 -8.653 1.00 92.25 188 ALA A CA 1
ATOM 1457 C C . ALA A 1 188 ? 2.417 -11.833 -7.140 1.00 92.25 188 ALA A C 1
ATOM 1459 O O . ALA A 1 188 ? 1.337 -11.438 -6.710 1.00 92.25 188 ALA A O 1
ATOM 1460 N N . ALA A 1 189 ? 3.391 -12.249 -6.321 1.00 91.50 189 ALA A N 1
ATOM 1461 C CA . ALA A 1 189 ? 3.240 -12.224 -4.866 1.00 91.50 189 ALA A CA 1
ATOM 1462 C C . ALA A 1 189 ? 3.169 -10.785 -4.329 1.00 91.50 189 ALA A C 1
ATOM 1464 O O . ALA A 1 189 ? 2.359 -10.498 -3.451 1.00 91.50 189 ALA A O 1
ATOM 1465 N N . VAL A 1 190 ? 3.974 -9.873 -4.885 1.00 93.62 190 VAL A N 1
ATOM 1466 C CA . VAL A 1 190 ? 3.935 -8.445 -4.531 1.00 93.62 190 VAL A CA 1
ATOM 1467 C C . VAL A 1 190 ? 2.591 -7.816 -4.923 1.00 93.62 190 VAL A C 1
ATOM 1469 O O . VAL A 1 190 ? 1.986 -7.117 -4.115 1.00 93.62 190 VAL A O 1
ATOM 1472 N N . GLU A 1 191 ? 2.074 -8.111 -6.119 1.00 95.88 191 GLU A N 1
ATOM 1473 C CA . GLU A 1 191 ? 0.766 -7.617 -6.575 1.00 95.88 191 GLU A CA 1
ATOM 1474 C C . GLU A 1 191 ? -0.389 -8.163 -5.733 1.00 95.88 191 GLU A C 1
ATOM 1476 O O . GLU A 1 191 ? -1.284 -7.412 -5.358 1.00 95.88 191 GLU A O 1
ATOM 1481 N N . ALA A 1 192 ? -0.361 -9.455 -5.394 1.00 93.44 192 ALA A N 1
ATOM 1482 C CA . ALA A 1 192 ? -1.382 -10.075 -4.553 1.00 93.44 192 ALA A CA 1
ATOM 1483 C C . ALA A 1 192 ? -1.405 -9.475 -3.136 1.00 93.44 192 ALA A C 1
ATOM 1485 O O . ALA A 1 192 ? -2.478 -9.294 -2.559 1.00 93.44 192 ALA A O 1
ATOM 1486 N N . ALA A 1 193 ? -0.234 -9.139 -2.586 1.00 94.88 193 ALA A N 1
ATOM 1487 C CA . ALA A 1 193 ? -0.122 -8.414 -1.324 1.00 94.88 193 ALA A CA 1
ATOM 1488 C C . ALA A 1 193 ? -0.735 -7.010 -1.427 1.00 94.88 193 ALA A C 1
ATOM 1490 O O . ALA A 1 193 ? -1.569 -6.650 -0.599 1.00 94.88 193 ALA A O 1
ATOM 1491 N N . LEU A 1 194 ? -0.376 -6.248 -2.467 1.00 96.38 194 LEU A N 1
ATOM 1492 C CA . LEU A 1 194 ? -0.929 -4.916 -2.711 1.00 96.38 194 LEU A CA 1
ATOM 1493 C C . LEU A 1 194 ? -2.455 -4.951 -2.862 1.00 96.38 194 LEU A C 1
ATOM 1495 O O . LEU A 1 194 ? -3.145 -4.202 -2.180 1.00 96.38 194 LEU A O 1
ATOM 1499 N N . ALA A 1 195 ? -2.987 -5.835 -3.710 1.00 96.31 195 ALA A N 1
ATOM 1500 C CA . ALA A 1 195 ? -4.425 -5.947 -3.951 1.00 96.31 195 ALA A CA 1
ATOM 1501 C C . ALA A 1 195 ? -5.198 -6.239 -2.657 1.00 96.31 195 ALA A C 1
ATOM 1503 O O . ALA A 1 195 ? -6.232 -5.627 -2.398 1.00 96.31 195 ALA A O 1
ATOM 1504 N N . ARG A 1 196 ? -4.664 -7.124 -1.804 1.00 95.38 196 ARG A N 1
ATOM 1505 C CA . ARG A 1 196 ? -5.233 -7.392 -0.480 1.00 95.38 196 ARG A CA 1
ATOM 1506 C C . ARG A 1 196 ? -5.263 -6.132 0.383 1.00 95.38 196 ARG A C 1
ATOM 1508 O O . ARG A 1 196 ? -6.312 -5.815 0.925 1.00 95.38 196 ARG A O 1
ATOM 1515 N N . LEU A 1 197 ? -4.152 -5.405 0.492 1.00 95.62 197 LEU A N 1
ATOM 1516 C CA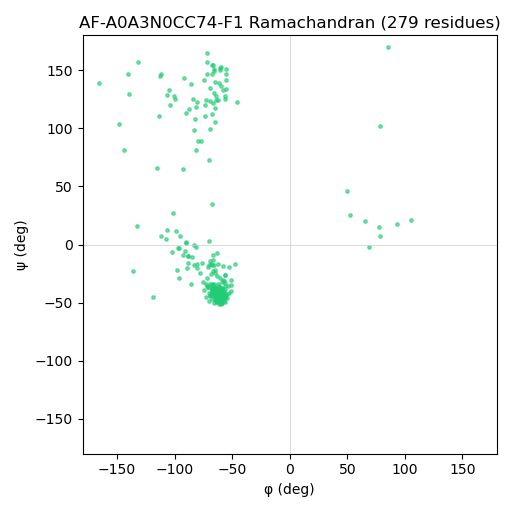 . LEU A 1 197 ? -4.077 -4.201 1.329 1.00 95.62 197 LEU A CA 1
ATOM 1517 C C . LEU A 1 197 ? -4.994 -3.079 0.817 1.00 95.62 197 LEU A C 1
ATOM 1519 O O . LEU A 1 197 ? -5.642 -2.419 1.621 1.00 95.62 197 LEU A O 1
ATOM 1523 N N . VAL A 1 198 ? -5.114 -2.909 -0.503 1.00 95.50 198 VAL A N 1
ATOM 1524 C CA . VAL A 1 198 ? -6.056 -1.963 -1.127 1.00 95.50 198 VAL A CA 1
ATOM 1525 C C . VAL A 1 198 ? -7.509 -2.324 -0.787 1.00 95.50 198 VAL A C 1
ATOM 1527 O O . VAL A 1 198 ? -8.282 -1.452 -0.395 1.00 95.50 198 VAL A O 1
ATOM 1530 N N . ASN A 1 199 ? -7.878 -3.605 -0.886 1.00 95.56 199 ASN A N 1
ATOM 1531 C CA . ASN A 1 199 ? -9.230 -4.055 -0.548 1.00 95.56 199 ASN A CA 1
ATOM 1532 C C . ASN A 1 199 ? -9.533 -3.860 0.941 1.00 95.56 199 ASN A C 1
ATOM 1534 O O . ASN A 1 199 ? -10.575 -3.304 1.276 1.00 95.56 199 ASN A O 1
ATOM 1538 N N . ILE A 1 200 ? -8.604 -4.215 1.836 1.00 95.56 200 ILE A N 1
ATOM 1539 C CA . ILE A 1 200 ? -8.813 -4.002 3.274 1.00 95.56 200 ILE A CA 1
ATOM 1540 C C . ILE A 1 200 ? -8.871 -2.513 3.624 1.00 95.56 200 ILE A C 1
ATOM 1542 O O . ILE A 1 200 ? -9.647 -2.129 4.495 1.00 95.56 200 ILE A O 1
ATOM 1546 N N . ALA A 1 201 ? -8.119 -1.651 2.941 1.00 93.81 201 ALA A N 1
ATOM 1547 C CA . ALA A 1 201 ? -8.257 -0.204 3.088 1.00 93.81 201 ALA A CA 1
ATOM 1548 C C . ALA A 1 201 ? -9.676 0.280 2.746 1.00 93.81 201 ALA A C 1
ATOM 1550 O O . ALA A 1 201 ? -10.275 1.016 3.532 1.00 93.81 201 ALA A O 1
ATOM 1551 N N . HIS A 1 202 ? -10.244 -0.190 1.635 1.00 94.12 202 HIS A N 1
ATOM 1552 C CA . HIS A 1 202 ? -11.626 0.116 1.266 1.00 94.12 202 HIS A CA 1
ATOM 1553 C C . HIS A 1 202 ? -12.641 -0.430 2.289 1.00 94.12 202 HIS A C 1
ATOM 1555 O O . HIS A 1 202 ? -13.508 0.309 2.757 1.00 94.12 202 HIS A O 1
ATOM 1561 N N . GLU A 1 203 ? -12.502 -1.693 2.702 1.00 95.06 203 GLU A N 1
ATOM 1562 C CA . GLU A 1 203 ? -13.364 -2.318 3.719 1.00 95.06 203 GLU A CA 1
ATOM 1563 C C . GLU A 1 203 ? -13.275 -1.597 5.072 1.00 95.06 203 GLU A C 1
ATOM 1565 O O . GLU A 1 203 ? -14.278 -1.433 5.762 1.00 95.06 203 GLU A O 1
ATOM 1570 N N . THR A 1 204 ? -12.092 -1.094 5.428 1.00 93.44 204 THR A N 1
ATOM 1571 C CA . THR A 1 204 ? -11.869 -0.299 6.642 1.00 93.44 204 THR A CA 1
ATOM 1572 C C . THR A 1 204 ? -12.659 1.015 6.594 1.00 93.44 204 THR A C 1
ATOM 1574 O O . THR A 1 204 ? -13.286 1.390 7.584 1.00 93.44 204 THR A O 1
ATOM 1577 N N . ALA A 1 205 ? -12.699 1.694 5.442 1.00 91.69 205 ALA A N 1
ATOM 1578 C CA . ALA A 1 205 ? -13.516 2.897 5.263 1.00 91.69 205 ALA A CA 1
ATOM 1579 C C . ALA A 1 205 ? -15.025 2.603 5.345 1.00 91.69 205 ALA A C 1
ATOM 1581 O O . ALA A 1 205 ? -15.780 3.359 5.971 1.00 91.69 205 ALA A O 1
ATOM 1582 N N . ALA A 1 206 ? -15.463 1.486 4.756 1.00 91.75 206 ALA A N 1
ATOM 1583 C CA . ALA A 1 206 ? -16.846 1.026 4.850 1.00 91.75 206 ALA A CA 1
ATOM 1584 C C . ALA A 1 206 ? -17.229 0.691 6.302 1.00 91.75 206 ALA A C 1
ATOM 1586 O O . ALA A 1 206 ? -18.290 1.107 6.772 1.00 91.75 206 ALA A O 1
ATOM 1587 N N . PHE A 1 207 ? -16.339 0.020 7.041 1.00 93.56 207 PHE A N 1
ATOM 1588 C CA . PHE A 1 207 ? -16.544 -0.311 8.447 1.00 93.56 207 PHE A CA 1
ATOM 1589 C C . PHE A 1 207 ? -16.737 0.943 9.301 1.00 93.56 207 PHE A C 1
ATOM 1591 O O . PHE A 1 207 ? -17.755 1.042 9.986 1.00 93.56 207 PHE A O 1
ATOM 1598 N N . VAL A 1 208 ? -15.848 1.938 9.187 1.00 90.31 208 VAL A N 1
ATOM 1599 C CA . VAL A 1 208 ? -15.990 3.221 9.904 1.00 90.31 208 VAL A CA 1
ATOM 1600 C C . VAL A 1 208 ? -17.312 3.911 9.570 1.00 90.31 208 VAL A C 1
ATOM 1602 O O . VAL A 1 208 ? -17.971 4.446 10.456 1.00 90.31 208 VAL A O 1
ATOM 1605 N N . SER A 1 209 ? -17.732 3.863 8.305 1.00 87.88 209 SER A N 1
ATOM 1606 C CA . SER A 1 209 ? -19.000 4.461 7.874 1.00 87.88 209 SER A CA 1
ATOM 1607 C C . SER A 1 209 ? -20.232 3.733 8.425 1.00 87.88 209 SER A C 1
ATOM 1609 O O . SER A 1 209 ? -21.283 4.354 8.555 1.00 87.88 209 SER A O 1
ATOM 1611 N N . SER A 1 210 ? -20.115 2.444 8.753 1.00 89.69 210 SER A N 1
ATOM 1612 C CA . SER A 1 210 ? -21.219 1.610 9.253 1.00 89.69 210 SER A CA 1
ATOM 1613 C C . SER A 1 210 ? -21.290 1.499 10.781 1.00 89.69 210 SER A C 1
ATOM 1615 O O . SER A 1 210 ? -22.378 1.330 11.328 1.00 89.69 210 SER A O 1
ATOM 1617 N N . ALA A 1 211 ? -20.153 1.601 11.476 1.00 91.62 211 ALA A N 1
ATOM 1618 C CA . ALA A 1 211 ? -20.063 1.430 12.922 1.00 91.62 211 ALA A CA 1
ATOM 1619 C C . ALA A 1 211 ? -20.470 2.720 13.639 1.00 91.62 211 ALA A C 1
ATOM 1621 O O . ALA A 1 211 ? -19.836 3.768 13.495 1.00 91.62 211 ALA A O 1
ATOM 1622 N N . SER A 1 212 ? -21.531 2.639 14.440 1.00 87.12 212 SER A N 1
ATOM 1623 C CA . SER A 1 212 ? -22.103 3.803 15.125 1.00 87.12 212 SER A CA 1
ATOM 1624 C C . SER A 1 212 ? -21.124 4.427 16.123 1.00 87.12 212 SER A C 1
ATOM 1626 O O . SER A 1 212 ? -20.997 5.651 16.190 1.00 87.12 212 SER A O 1
ATOM 1628 N N . ALA A 1 213 ? -20.356 3.588 16.820 1.00 86.75 213 ALA A N 1
ATOM 1629 C CA . ALA A 1 213 ? -19.350 4.011 17.787 1.00 86.75 213 ALA A CA 1
ATOM 1630 C C . ALA A 1 213 ? -18.138 4.711 17.145 1.00 86.75 213 ALA A C 1
ATOM 1632 O O . ALA A 1 213 ? -17.397 5.401 17.841 1.00 86.75 213 ALA A O 1
ATOM 1633 N N . LEU A 1 214 ? -17.939 4.568 15.827 1.00 86.19 214 LEU A N 1
ATOM 1634 C CA . LEU A 1 214 ? -16.858 5.222 15.081 1.00 86.19 214 LEU A CA 1
ATOM 1635 C C . LEU A 1 214 ? -17.306 6.509 14.376 1.00 86.19 214 LEU A C 1
ATOM 1637 O O . LEU A 1 214 ? -16.474 7.209 13.804 1.00 86.19 214 LEU A O 1
ATOM 1641 N N . GLN A 1 215 ? -18.586 6.884 14.442 1.00 82.00 215 GLN A N 1
ATOM 1642 C CA . GLN A 1 215 ? -19.045 8.142 13.841 1.00 82.00 215 GLN A CA 1
ATOM 1643 C C . GLN A 1 215 ? -18.483 9.367 14.568 1.00 82.00 215 GLN A C 1
ATOM 1645 O O . GLN A 1 215 ? -18.138 10.349 13.922 1.00 82.00 215 GLN A O 1
ATOM 1650 N N . SER A 1 216 ? -18.316 9.306 15.894 1.00 73.88 216 SER A N 1
ATOM 1651 C CA . SER A 1 216 ? -17.673 10.378 16.675 1.00 73.88 216 SER A CA 1
ATOM 1652 C C . SER A 1 216 ? -16.185 10.539 16.352 1.00 73.88 216 SER A C 1
ATOM 1654 O O . SER A 1 216 ? -15.623 11.615 16.542 1.00 73.88 216 SER A O 1
ATOM 1656 N N . PHE A 1 217 ? -15.558 9.483 15.826 1.00 72.81 217 PHE A N 1
ATOM 1657 C CA . PHE A 1 217 ? -14.180 9.489 15.345 1.00 72.81 217 PHE A CA 1
ATOM 1658 C C . PHE A 1 217 ? -14.048 10.195 13.980 1.00 72.81 217 PHE A C 1
ATOM 1660 O O . PHE A 1 217 ? -12.948 10.588 13.584 1.00 72.81 217 PHE A O 1
ATOM 1667 N N . ARG A 1 218 ? -15.165 10.413 13.268 1.00 72.25 218 ARG A N 1
ATOM 1668 C CA . ARG A 1 218 ? -15.239 11.153 12.004 1.00 72.25 218 ARG A CA 1
ATOM 1669 C C . ARG A 1 218 ? -15.489 12.638 12.278 1.00 72.25 218 ARG A C 1
ATOM 1671 O O . ARG A 1 218 ? -16.564 13.026 12.719 1.00 72.25 218 ARG A O 1
ATOM 1678 N N . GLN A 1 219 ? -14.512 13.486 11.966 1.00 69.44 219 GLN A N 1
ATOM 1679 C CA . GLN A 1 219 ? -14.687 14.942 11.980 1.00 69.44 219 GLN A CA 1
ATOM 1680 C C . GLN A 1 219 ? -14.899 15.443 10.553 1.00 69.44 219 GLN A C 1
ATOM 1682 O O . GLN A 1 219 ? -14.117 15.117 9.666 1.00 69.44 219 GLN A O 1
ATOM 1687 N N . LEU A 1 220 ? -15.951 16.217 10.296 1.00 60.12 220 LEU A N 1
ATOM 1688 C CA . LEU A 1 220 ? -16.107 16.850 8.985 1.00 60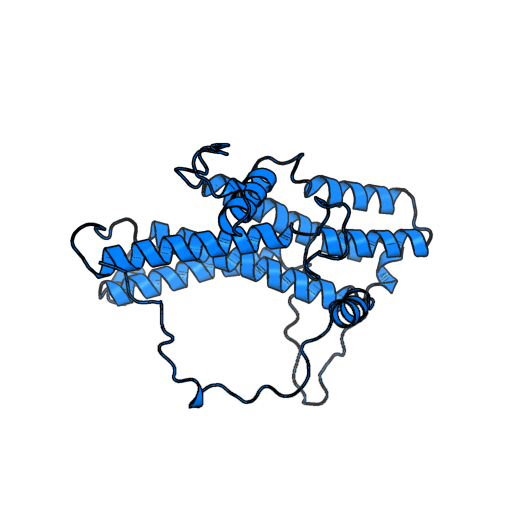.12 220 LEU A CA 1
ATOM 1689 C C . LEU A 1 220 ? -14.944 17.834 8.772 1.00 60.12 220 LEU A C 1
ATOM 1691 O O . LEU A 1 220 ? -14.708 18.665 9.653 1.00 60.12 220 LEU A O 1
ATOM 1695 N N . PRO A 1 221 ? -14.213 17.742 7.651 1.00 60.47 221 PRO A N 1
ATOM 1696 C CA . PRO A 1 221 ? -13.184 18.717 7.350 1.00 60.47 221 PRO A CA 1
ATOM 1697 C C . PRO A 1 221 ? -13.830 20.088 7.104 1.00 60.47 221 PRO A C 1
ATOM 1699 O O . PRO A 1 221 ? -14.992 20.161 6.682 1.00 60.47 221 PRO A O 1
ATOM 1702 N N . PRO A 1 222 ? -13.121 21.191 7.392 1.00 59.69 222 PRO A N 1
ATOM 1703 C CA . PRO A 1 222 ? -13.595 22.516 7.023 1.00 59.69 222 PRO A CA 1
ATOM 1704 C C . PRO A 1 222 ? -13.807 22.584 5.501 1.00 59.69 222 PRO A C 1
ATOM 1706 O O . PRO A 1 222 ? -12.965 22.147 4.725 1.00 59.69 222 PRO A O 1
ATOM 1709 N N . LEU A 1 223 ? -14.954 23.125 5.075 1.00 58.91 223 LEU A N 1
ATOM 1710 C CA . LEU A 1 223 ? -15.390 23.163 3.667 1.00 58.91 223 LEU A CA 1
ATOM 1711 C C . LEU A 1 223 ? -14.463 23.971 2.738 1.00 58.91 223 LEU A C 1
ATOM 1713 O O . LEU A 1 223 ? -14.568 23.858 1.519 1.00 58.91 223 LEU A O 1
ATOM 1717 N N . SER A 1 224 ? -13.598 24.807 3.304 1.00 61.41 224 SER A N 1
ATOM 1718 C CA . SER A 1 224 ? -12.679 25.684 2.584 1.00 61.41 224 SER A CA 1
ATOM 1719 C C . SER A 1 224 ? -11.631 26.211 3.552 1.00 61.41 224 SER A C 1
ATOM 1721 O O . SER A 1 224 ? -11.976 26.596 4.677 1.00 61.41 224 SER A O 1
ATOM 1723 N N . ASP A 1 225 ? -10.383 26.267 3.104 1.00 66.94 225 ASP A N 1
ATOM 1724 C CA . ASP A 1 225 ? -9.322 26.916 3.861 1.00 66.94 225 ASP A CA 1
ATOM 1725 C C . ASP A 1 225 ? -9.508 28.450 3.844 1.00 66.94 225 ASP A C 1
ATOM 1727 O O . ASP A 1 225 ? -10.180 28.995 2.959 1.00 66.94 225 ASP A O 1
ATOM 1731 N N . PRO A 1 226 ? -8.945 29.191 4.820 1.00 71.94 226 PRO A N 1
ATOM 1732 C CA . PRO A 1 226 ? -9.086 30.650 4.911 1.00 71.94 226 PRO A CA 1
ATOM 1733 C C . PRO A 1 226 ? -8.589 31.417 3.675 1.00 71.94 226 PRO A C 1
ATOM 1735 O O . PRO A 1 226 ? -8.940 32.582 3.493 1.00 71.94 226 PRO A O 1
ATOM 1738 N N . ASP A 1 227 ? -7.763 30.780 2.845 1.00 75.06 227 ASP A N 1
ATOM 1739 C CA . ASP A 1 227 ? -7.211 31.309 1.598 1.00 75.06 227 ASP A CA 1
ATOM 1740 C C . ASP A 1 227 ? -8.087 31.015 0.363 1.00 75.06 227 ASP A C 1
ATOM 1742 O O . ASP A 1 227 ? -7.741 31.409 -0.752 1.00 75.06 227 ASP A O 1
ATOM 1746 N N . GLY A 1 228 ? -9.234 30.352 0.552 1.00 67.81 228 GLY A N 1
ATOM 1747 C CA . GLY A 1 228 ? -10.145 29.962 -0.521 1.00 67.81 228 GLY A CA 1
ATOM 1748 C C . GLY A 1 228 ? -9.700 28.723 -1.300 1.00 67.81 228 GLY A C 1
ATOM 1749 O O . GLY A 1 228 ? -10.332 28.395 -2.307 1.00 67.81 228 GLY A O 1
ATOM 1750 N N . SER A 1 229 ? -8.642 28.029 -0.865 1.00 65.62 229 SER A N 1
ATOM 1751 C CA . SER A 1 229 ? -8.286 26.729 -1.423 1.00 65.62 229 SER A CA 1
ATOM 1752 C C . SER A 1 229 ? -9.282 25.648 -0.977 1.00 65.62 229 SER A C 1
ATOM 1754 O O . SER A 1 229 ? -9.896 25.713 0.093 1.00 65.62 229 SER A O 1
ATOM 1756 N N . VAL A 1 230 ? -9.506 24.675 -1.865 1.00 58.59 230 VAL A N 1
ATOM 1757 C CA . VAL A 1 230 ? -10.349 23.506 -1.595 1.00 58.59 230 VAL A CA 1
ATOM 1758 C C . VAL A 1 230 ? -9.413 22.326 -1.352 1.00 58.59 230 VAL A C 1
ATOM 1760 O O . VAL A 1 230 ? -8.646 21.987 -2.261 1.00 58.59 230 VAL A O 1
ATOM 1763 N N . PRO A 1 231 ? -9.454 21.690 -0.172 1.00 61.66 231 PRO A N 1
ATOM 1764 C CA . PRO A 1 231 ? -8.609 20.540 0.095 1.00 61.66 231 PRO A CA 1
ATOM 1765 C C . PRO A 1 231 ? -8.967 19.404 -0.871 1.00 61.66 231 PRO A C 1
ATOM 1767 O O . PRO A 1 231 ? -10.118 18.978 -0.982 1.00 61.66 231 PRO A O 1
ATOM 1770 N N . VAL A 1 232 ? -7.965 18.915 -1.605 1.00 60.09 232 VAL A N 1
ATOM 1771 C CA . VAL A 1 232 ? -8.100 17.703 -2.420 1.00 60.09 232 VAL A CA 1
ATOM 1772 C C . VAL A 1 232 ? -8.023 16.516 -1.471 1.00 60.09 232 VAL A C 1
ATOM 1774 O O . VAL A 1 232 ? -6.946 16.005 -1.171 1.00 60.09 232 VAL A O 1
ATOM 1777 N N . GLU A 1 233 ? -9.171 16.101 -0.948 1.00 68.38 233 GLU A N 1
ATOM 1778 C CA . GLU A 1 233 ? -9.230 14.975 -0.025 1.00 68.38 233 GLU A CA 1
ATOM 1779 C C . GLU A 1 233 ? -9.377 13.654 -0.777 1.00 68.38 233 GLU A C 1
ATOM 1781 O O . GLU A 1 233 ? -10.373 13.377 -1.449 1.00 68.38 233 GLU A O 1
ATOM 1786 N N . LEU A 1 234 ? -8.362 12.804 -0.638 1.00 69.88 234 LEU A N 1
ATOM 1787 C CA . LEU A 1 234 ? -8.433 11.412 -1.056 1.00 69.88 234 LEU A CA 1
ATOM 1788 C C . LEU A 1 234 ? -9.175 10.621 0.022 1.00 69.88 234 LEU A C 1
ATOM 1790 O O . LEU A 1 234 ? -8.563 10.090 0.946 1.00 69.88 234 LEU A O 1
ATOM 1794 N N . ASP A 1 235 ? -10.502 10.553 -0.094 1.00 78.31 235 ASP A N 1
ATOM 1795 C CA . ASP A 1 235 ? -11.306 9.684 0.765 1.00 78.31 235 ASP A CA 1
ATOM 1796 C C . ASP A 1 235 ? -10.950 8.213 0.506 1.00 78.31 235 ASP A C 1
ATOM 1798 O O . ASP A 1 235 ? -11.059 7.713 -0.622 1.00 78.31 235 ASP A O 1
ATOM 1802 N N . LEU A 1 236 ? -10.566 7.504 1.569 1.00 85.38 236 LEU A N 1
ATOM 1803 C CA . LEU A 1 236 ? -10.278 6.074 1.552 1.00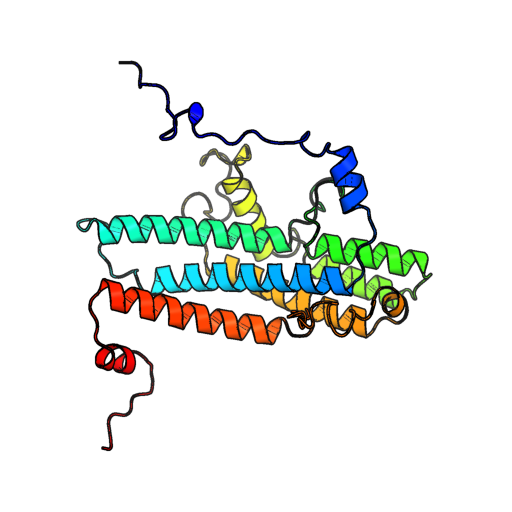 85.38 236 LEU A CA 1
ATOM 1804 C C . LEU A 1 236 ? -11.463 5.244 1.031 1.00 85.38 236 LEU A C 1
ATOM 1806 O O . LEU A 1 236 ? -11.253 4.185 0.439 1.00 85.38 236 LEU A O 1
ATOM 1810 N N . GLY A 1 237 ? -12.700 5.736 1.168 1.00 85.62 237 GLY A N 1
ATOM 1811 C CA . GLY A 1 237 ? -13.879 5.109 0.561 1.00 85.62 237 GLY A CA 1
ATOM 1812 C C . GLY A 1 237 ? -13.764 4.943 -0.961 1.00 85.62 237 GLY A C 1
ATOM 1813 O O . GLY A 1 237 ? -14.205 3.933 -1.507 1.00 85.62 237 GLY A O 1
ATOM 1814 N N . ASN A 1 238 ? -13.078 5.867 -1.641 1.00 87.31 238 ASN A N 1
ATOM 1815 C CA . ASN A 1 238 ? -12.886 5.870 -3.094 1.00 87.31 238 ASN A CA 1
ATOM 1816 C C . ASN A 1 238 ? -11.559 5.233 -3.539 1.00 87.31 238 ASN A C 1
ATOM 1818 O O . ASN A 1 238 ? -11.207 5.300 -4.719 1.00 87.31 238 ASN A O 1
ATOM 1822 N N . VAL A 1 239 ? -10.803 4.614 -2.625 1.00 89.69 239 VAL A N 1
ATOM 1823 C CA . VAL A 1 239 ? -9.437 4.132 -2.894 1.00 89.69 239 VAL A CA 1
ATOM 1824 C C . VAL A 1 239 ? -9.359 3.131 -4.050 1.00 89.69 239 VAL A C 1
ATOM 1826 O O . VAL A 1 239 ? -8.369 3.119 -4.773 1.00 89.69 239 VAL A O 1
ATOM 1829 N N . LEU A 1 240 ? -10.412 2.338 -4.284 1.00 91.88 240 LEU A N 1
ATOM 1830 C CA . LEU A 1 240 ? -10.477 1.403 -5.412 1.00 91.88 240 LEU A CA 1
ATOM 1831 C C . LEU A 1 240 ? -10.480 2.126 -6.763 1.00 91.88 240 LEU A C 1
ATOM 1833 O O . LEU A 1 240 ? -9.734 1.748 -7.663 1.00 91.88 240 LEU A O 1
ATOM 1837 N N . VAL A 1 241 ? -11.274 3.194 -6.890 1.00 90.94 241 VAL A N 1
ATOM 1838 C CA . VAL A 1 241 ? -11.349 4.000 -8.119 1.00 90.94 241 VAL A CA 1
ATOM 1839 C C . VAL A 1 241 ? -9.992 4.641 -8.395 1.00 90.94 241 VAL A C 1
ATOM 1841 O O . VAL A 1 241 ? -9.456 4.520 -9.496 1.00 90.94 241 VAL A O 1
ATOM 1844 N N . TRP A 1 242 ? -9.390 5.250 -7.373 1.00 89.31 242 TRP A N 1
ATOM 1845 C CA . TRP A 1 242 ? -8.064 5.848 -7.492 1.00 89.31 242 TRP A CA 1
ATOM 1846 C C . TRP A 1 242 ? -6.979 4.820 -7.818 1.00 89.31 242 TRP A C 1
ATOM 1848 O O . TRP A 1 242 ? -6.107 5.098 -8.640 1.00 89.31 242 TRP A O 1
ATOM 1858 N N . ALA A 1 243 ? -7.037 3.623 -7.229 1.00 91.00 243 ALA A N 1
ATOM 1859 C CA . ALA A 1 243 ? -6.082 2.558 -7.509 1.00 91.00 243 ALA A CA 1
ATOM 1860 C C . ALA A 1 243 ? -6.128 2.117 -8.982 1.00 91.00 243 ALA A C 1
ATOM 1862 O O . ALA A 1 243 ? -5.078 1.958 -9.609 1.00 91.00 243 ALA A O 1
ATOM 1863 N N . GLU A 1 244 ? -7.322 1.977 -9.563 1.00 91.00 244 GLU A N 1
ATOM 1864 C CA . GLU A 1 244 ? -7.472 1.680 -10.993 1.00 91.00 244 GLU A CA 1
ATOM 1865 C C . GLU A 1 244 ? -6.971 2.837 -11.869 1.00 91.00 244 GLU A C 1
ATOM 1867 O O . GLU A 1 244 ? -6.193 2.619 -12.802 1.00 91.00 244 GLU A O 1
ATOM 1872 N N . MET A 1 245 ? -7.305 4.083 -11.519 1.00 89.62 245 MET A N 1
ATOM 1873 C CA . MET A 1 245 ? -6.795 5.261 -12.231 1.00 89.62 245 MET A CA 1
ATOM 1874 C C . MET A 1 245 ? -5.261 5.327 -12.218 1.00 89.62 245 MET A C 1
ATOM 1876 O O . MET A 1 245 ? -4.652 5.598 -13.256 1.00 89.62 245 MET A O 1
ATOM 1880 N N . MET A 1 246 ? -4.618 5.041 -11.080 1.00 91.38 246 MET A N 1
ATOM 1881 C CA . MET A 1 246 ? -3.154 5.007 -10.966 1.00 91.38 246 MET A CA 1
ATOM 1882 C C . MET A 1 246 ? -2.536 3.853 -11.752 1.00 91.38 246 MET A C 1
ATOM 1884 O O . MET A 1 246 ? -1.513 4.038 -12.416 1.00 91.38 246 MET A O 1
ATOM 1888 N N . ARG A 1 247 ? -3.163 2.670 -11.729 1.00 89.62 247 ARG A N 1
ATOM 1889 C CA . ARG A 1 247 ? -2.741 1.517 -12.536 1.00 89.62 247 ARG A CA 1
ATOM 1890 C C . ARG A 1 247 ? -2.707 1.868 -14.022 1.00 89.62 247 ARG A C 1
ATOM 1892 O O . ARG A 1 247 ? -1.743 1.526 -14.715 1.00 89.62 247 ARG A O 1
ATOM 1899 N N . GLU A 1 248 ? -3.743 2.536 -14.518 1.00 88.50 248 GLU A N 1
ATOM 1900 C CA . GLU A 1 248 ? -3.802 2.986 -15.906 1.00 88.50 248 GLU A CA 1
ATOM 1901 C C . GLU A 1 248 ? -2.810 4.114 -16.202 1.00 88.50 248 GLU A C 1
ATOM 1903 O O . GLU A 1 248 ? -2.130 4.071 -17.233 1.00 88.50 248 GLU A O 1
ATOM 1908 N N . SER A 1 249 ? -2.707 5.107 -15.307 1.00 90.56 249 SER A N 1
ATOM 1909 C CA . SER A 1 249 ? -1.809 6.257 -15.478 1.00 90.56 249 SER A CA 1
ATOM 1910 C C . SER A 1 249 ? -0.360 5.815 -15.592 1.00 90.56 249 SER A C 1
ATOM 1912 O O . SER A 1 249 ? 0.300 6.157 -16.572 1.00 90.56 249 SER A O 1
ATOM 1914 N N . ALA A 1 250 ? 0.093 4.931 -14.699 1.00 87.50 250 ALA A N 1
ATOM 1915 C CA . ALA A 1 250 ? 1.434 4.358 -14.755 1.00 87.50 250 ALA A CA 1
ATOM 1916 C C . ALA A 1 250 ? 1.716 3.672 -16.106 1.00 87.50 250 ALA A C 1
ATOM 1918 O O . ALA A 1 250 ? 2.804 3.787 -16.667 1.00 87.50 250 ALA A O 1
ATOM 1919 N N . GLY A 1 251 ? 0.720 2.989 -16.682 1.00 86.06 251 GLY A N 1
ATOM 1920 C CA . GLY A 1 251 ? 0.839 2.393 -18.013 1.00 86.06 251 GLY A CA 1
ATOM 1921 C C . GLY A 1 251 ? 0.937 3.417 -19.147 1.00 86.06 251 GLY A C 1
ATOM 1922 O O . GLY A 1 251 ? 1.609 3.157 -20.145 1.00 86.06 251 GLY A O 1
ATOM 1923 N N . ARG A 1 252 ? 0.266 4.569 -19.039 1.00 87.44 252 ARG A N 1
ATOM 1924 C CA . ARG A 1 252 ? 0.376 5.670 -20.013 1.00 87.44 252 ARG A CA 1
ATOM 1925 C C . ARG A 1 252 ? 1.721 6.389 -19.894 1.00 87.44 252 ARG A C 1
ATOM 1927 O O . ARG A 1 252 ? 2.374 6.599 -20.911 1.00 87.44 252 ARG A O 1
ATOM 1934 N N . GLU A 1 253 ? 2.148 6.695 -18.674 1.00 88.44 253 GLU A N 1
ATOM 1935 C CA . GLU A 1 253 ? 3.400 7.398 -18.374 1.00 88.44 253 GLU A CA 1
ATOM 1936 C C . GLU A 1 253 ? 4.623 6.618 -18.861 1.00 88.44 253 GLU A C 1
ATOM 1938 O O . GLU A 1 253 ? 5.452 7.159 -19.590 1.00 88.44 253 GLU A O 1
ATOM 1943 N N . VAL A 1 254 ? 4.704 5.320 -18.550 1.00 87.62 254 VAL A N 1
ATOM 1944 C CA . VAL A 1 254 ? 5.830 4.484 -18.993 1.00 87.62 254 VAL A CA 1
ATOM 1945 C C . VAL A 1 254 ? 5.868 4.346 -20.513 1.00 87.62 254 VAL A C 1
ATOM 1947 O O . VAL A 1 254 ? 6.946 4.389 -21.100 1.00 87.62 254 VAL A O 1
ATOM 1950 N N . ARG A 1 255 ? 4.712 4.219 -21.176 1.00 85.56 255 ARG A N 1
ATOM 1951 C CA . ARG A 1 255 ? 4.655 4.191 -22.647 1.00 85.56 255 ARG A CA 1
ATOM 1952 C C . ARG A 1 255 ? 5.131 5.501 -23.261 1.00 85.56 255 ARG A C 1
ATOM 1954 O O . ARG A 1 255 ? 5.882 5.475 -24.230 1.00 85.56 255 ARG A O 1
ATOM 1961 N N . ALA A 1 256 ? 4.714 6.632 -22.696 1.00 84.25 256 ALA A N 1
ATOM 1962 C CA . ALA A 1 256 ? 5.173 7.940 -23.144 1.00 84.25 256 ALA A CA 1
ATOM 1963 C C . ALA A 1 256 ? 6.693 8.086 -22.973 1.00 84.25 256 ALA A C 1
ATOM 1965 O O . ALA A 1 256 ? 7.361 8.544 -23.898 1.00 84.25 256 ALA A O 1
ATOM 1966 N N . LEU A 1 257 ? 7.241 7.631 -21.840 1.00 85.94 257 LEU A N 1
ATOM 1967 C CA . LEU A 1 257 ? 8.682 7.614 -21.591 1.00 85.94 257 LEU A CA 1
ATOM 1968 C C . LEU A 1 257 ? 9.424 6.706 -22.580 1.00 85.94 257 LEU A C 1
ATOM 1970 O O . LEU A 1 257 ? 10.431 7.122 -23.146 1.00 85.94 257 LEU A O 1
ATOM 1974 N N . ARG A 1 258 ? 8.924 5.487 -22.825 1.00 82.56 258 ARG A N 1
ATOM 1975 C CA . ARG A 1 258 ? 9.515 4.565 -23.806 1.00 82.56 258 ARG A CA 1
ATOM 1976 C C . ARG A 1 258 ? 9.592 5.217 -25.180 1.00 82.56 258 ARG A C 1
ATOM 1978 O O . ARG A 1 258 ? 10.672 5.243 -25.752 1.00 82.56 258 ARG A O 1
ATOM 1985 N N . ALA A 1 259 ? 8.497 5.812 -25.646 1.00 79.38 259 ALA A N 1
ATOM 1986 C CA . ALA A 1 259 ? 8.455 6.481 -26.943 1.00 79.38 259 ALA A CA 1
ATOM 1987 C C . ALA A 1 259 ? 9.458 7.645 -27.046 1.00 79.38 259 ALA A C 1
ATOM 1989 O O . ALA A 1 259 ? 10.086 7.828 -28.084 1.00 79.38 259 ALA A O 1
ATOM 1990 N N . GLN A 1 260 ? 9.654 8.415 -25.967 1.00 81.25 260 GLN A N 1
ATOM 1991 C CA . GLN A 1 260 ? 10.680 9.465 -25.931 1.00 81.25 260 GLN A CA 1
ATOM 1992 C C . GLN A 1 260 ? 12.102 8.900 -26.033 1.00 81.25 260 GLN A C 1
ATOM 1994 O O . GLN A 1 260 ? 12.950 9.511 -26.677 1.00 81.25 260 GLN A O 1
ATOM 1999 N N . ILE A 1 261 ? 12.360 7.746 -25.413 1.00 77.06 261 ILE A N 1
ATOM 2000 C CA . ILE A 1 261 ? 13.672 7.087 -25.437 1.00 77.06 261 ILE A CA 1
ATOM 2001 C C . ILE A 1 261 ? 13.944 6.432 -26.799 1.00 77.06 261 ILE A C 1
ATOM 2003 O O . ILE A 1 261 ? 15.072 6.494 -27.281 1.00 77.06 261 ILE A O 1
ATOM 2007 N N . THR A 1 262 ? 12.937 5.817 -27.427 1.00 73.19 262 THR A N 1
ATOM 2008 C CA . THR A 1 262 ? 13.084 5.104 -28.709 1.00 73.19 262 THR A CA 1
ATOM 2009 C C . THR A 1 262 ? 12.898 5.996 -29.938 1.00 73.19 262 THR A C 1
ATOM 2011 O O . THR A 1 262 ? 13.206 5.569 -31.048 1.00 73.19 262 THR A O 1
ATOM 2014 N N . GLY A 1 263 ? 12.431 7.237 -29.764 1.00 66.50 263 GLY A N 1
ATOM 2015 C CA . GLY A 1 263 ? 12.160 8.166 -30.864 1.00 66.50 263 GLY A CA 1
ATOM 2016 C C . GLY A 1 263 ? 10.848 7.889 -31.610 1.00 66.50 263 GLY A C 1
ATOM 2017 O O . GLY A 1 263 ? 10.655 8.421 -32.702 1.00 66.50 263 GLY A O 1
ATOM 2018 N N . GLU A 1 264 ? 9.945 7.084 -31.040 1.00 60.31 264 GLU A N 1
ATOM 2019 C CA . GLU A 1 264 ? 8.654 6.741 -31.649 1.00 60.31 264 GLU A CA 1
ATOM 2020 C C . GLU A 1 264 ? 7.729 7.968 -31.761 1.00 60.31 264 GLU A C 1
ATOM 2022 O O . GLU A 1 264 ? 7.466 8.714 -30.807 1.00 60.31 264 GLU A O 1
ATOM 2027 N N . THR A 1 265 ? 7.182 8.171 -32.957 1.00 56.44 265 THR A N 1
ATOM 2028 C CA . THR A 1 265 ? 6.275 9.281 -33.272 1.00 56.44 265 THR A CA 1
ATOM 2029 C C . THR A 1 265 ? 4.892 9.105 -32.619 1.00 56.44 265 THR A C 1
ATOM 2031 O O . THR A 1 265 ? 4.512 8.031 -32.158 1.00 56.44 265 THR A O 1
ATOM 2034 N N . LEU A 1 266 ? 4.078 10.173 -32.552 1.00 53.41 266 LEU A N 1
ATOM 2035 C CA . LEU A 1 266 ? 2.692 10.106 -32.032 1.00 53.41 266 LEU A CA 1
ATOM 2036 C C . LEU A 1 266 ? 1.813 9.087 -32.792 1.00 53.41 266 LEU A C 1
ATOM 2038 O O . LEU A 1 266 ? 0.935 8.469 -32.198 1.00 53.41 266 LEU A O 1
ATOM 2042 N N . LEU A 1 267 ? 2.078 8.886 -34.085 1.00 50.97 267 LEU A N 1
ATOM 2043 C CA . LEU A 1 267 ? 1.385 7.918 -34.941 1.00 50.97 267 LEU A CA 1
ATOM 2044 C C . LEU A 1 267 ? 1.746 6.464 -34.602 1.00 50.97 267 LEU A C 1
ATOM 2046 O O . LEU A 1 267 ? 0.874 5.597 -34.610 1.00 50.97 267 LEU A O 1
ATOM 2050 N N . GLU A 1 268 ? 3.000 6.195 -34.240 1.00 54.81 268 GLU A N 1
ATOM 2051 C CA . GLU A 1 268 ? 3.437 4.872 -33.770 1.00 54.81 268 GLU A CA 1
ATOM 2052 C C . GLU A 1 268 ? 2.893 4.574 -32.366 1.00 54.81 268 GLU A C 1
ATOM 2054 O O . GLU A 1 268 ? 2.424 3.464 -32.107 1.00 54.81 268 GLU A O 1
ATOM 2059 N N . ARG A 1 269 ? 2.797 5.599 -31.504 1.00 54.25 269 ARG A N 1
ATOM 2060 C CA . ARG A 1 269 ? 2.155 5.508 -30.178 1.00 54.25 269 ARG A CA 1
ATOM 2061 C C . ARG A 1 269 ? 0.699 5.027 -30.238 1.00 54.25 269 ARG A C 1
ATOM 2063 O O . ARG A 1 269 ? 0.277 4.292 -29.348 1.00 54.25 269 ARG A O 1
ATOM 2070 N N . LEU A 1 270 ? -0.055 5.408 -31.274 1.00 54.00 270 LEU A N 1
ATOM 2071 C CA . LEU A 1 270 ? -1.456 5.001 -31.467 1.00 54.00 270 LEU A CA 1
ATOM 2072 C C . LEU A 1 270 ? -1.608 3.573 -32.015 1.00 54.00 270 LEU A C 1
ATOM 2074 O O . LEU A 1 270 ? -2.625 2.930 -31.760 1.00 54.00 270 LEU A O 1
ATOM 2078 N N . ARG A 1 271 ? -0.598 3.041 -32.719 1.00 54.72 271 ARG A N 1
ATOM 2079 C CA . ARG A 1 271 ? -0.605 1.662 -33.242 1.00 54.72 271 ARG A CA 1
ATOM 2080 C C . ARG A 1 271 ? -0.443 0.593 -32.158 1.00 54.72 271 ARG A C 1
ATOM 2082 O O . ARG A 1 271 ? -0.950 -0.510 -32.329 1.00 54.72 271 ARG A O 1
ATOM 2089 N N . HIS A 1 272 ? 0.244 0.908 -31.057 1.00 54.34 272 HIS A N 1
ATOM 2090 C CA . HIS A 1 272 ? 0.502 -0.029 -29.952 1.00 54.34 272 HIS A CA 1
ATOM 2091 C C . HIS A 1 272 ? -0.557 0.002 -28.837 1.00 54.34 272 HIS A C 1
ATOM 2093 O O . HIS A 1 272 ? -0.521 -0.805 -27.909 1.00 54.34 272 HIS A O 1
ATOM 2099 N N . THR A 1 273 ? -1.520 0.918 -28.917 1.00 51.31 273 THR A N 1
ATOM 2100 C CA . THR A 1 273 ? -2.783 0.831 -28.180 1.00 51.31 273 THR A CA 1
ATOM 2101 C C . THR A 1 273 ? -3.734 -0.084 -28.945 1.00 51.31 273 THR A C 1
ATOM 2103 O O . THR A 1 273 ? -4.224 0.287 -30.010 1.00 51.31 273 THR A O 1
ATOM 2106 N N . GLU A 1 274 ? -3.983 -1.285 -28.420 1.00 49.72 274 GLU A N 1
ATOM 2107 C CA . GLU A 1 274 ? -5.037 -2.181 -28.910 1.00 49.72 274 GLU A CA 1
ATOM 2108 C C . GLU A 1 274 ? -6.340 -1.381 -29.130 1.00 49.72 274 GLU A C 1
ATOM 2110 O O . GLU A 1 274 ? -6.831 -0.739 -28.201 1.00 49.72 274 GLU A O 1
ATOM 2115 N N . ASN A 1 275 ? -6.850 -1.420 -30.373 1.00 43.94 275 ASN A N 1
ATOM 2116 C CA . ASN A 1 275 ? -8.021 -0.725 -30.953 1.00 43.94 275 ASN A CA 1
ATOM 2117 C C . ASN A 1 275 ? -7.795 0.466 -31.908 1.00 43.94 275 ASN A C 1
ATOM 2119 O O . ASN A 1 275 ? -8.756 1.181 -32.187 1.00 43.94 275 ASN A O 1
ATOM 2123 N N . TYR A 1 276 ? -6.633 0.637 -32.548 1.00 42.16 276 TYR A N 1
ATOM 2124 C CA . TYR A 1 276 ? -6.616 1.410 -33.804 1.00 42.16 276 TYR A CA 1
ATOM 2125 C C . TYR A 1 276 ? -7.045 0.524 -34.988 1.00 42.16 276 TYR A C 1
ATOM 2127 O O . TYR A 1 276 ? -6.217 -0.025 -35.717 1.00 42.16 276 TYR A O 1
ATOM 2135 N N . ARG A 1 277 ? -8.364 0.347 -35.175 1.00 41.44 277 ARG A N 1
ATOM 2136 C CA . ARG A 1 277 ? -8.913 -0.111 -36.463 1.00 41.44 277 ARG A CA 1
ATOM 2137 C C . ARG A 1 277 ? -8.712 1.024 -37.459 1.00 41.44 277 ARG A C 1
ATOM 2139 O O . ARG A 1 277 ? -9.450 2.000 -37.451 1.00 41.44 277 ARG A O 1
ATOM 2146 N N . GLY A 1 278 ? -7.661 0.901 -38.260 1.00 44.53 278 GLY A N 1
ATOM 2147 C CA . GLY A 1 278 ? -7.320 1.842 -39.317 1.00 44.53 278 GLY A CA 1
ATOM 2148 C C . GLY A 1 278 ? -8.291 1.785 -40.491 1.00 44.53 278 GLY A C 1
ATOM 2149 O O . GLY A 1 278 ? -7.907 1.317 -41.554 1.00 44.53 278 GLY A O 1
ATOM 2150 N N . GLU A 1 279 ? -9.510 2.292 -40.314 1.00 38.81 279 GLU A N 1
ATOM 2151 C CA . GLU A 1 279 ? -10.389 2.667 -41.423 1.00 38.81 279 GLU A CA 1
ATOM 2152 C C . GLU A 1 279 ? -11.117 3.985 -41.111 1.00 38.81 279 GLU A C 1
ATOM 2154 O O . GLU A 1 279 ? -11.756 4.106 -40.069 1.00 38.81 279 GLU A O 1
ATOM 2159 N N . GLN A 1 280 ? -11.038 4.917 -42.076 1.00 35.44 280 GLN A N 1
ATOM 2160 C CA . GLN A 1 280 ? -11.694 6.239 -42.176 1.00 35.44 280 GLN A CA 1
ATOM 2161 C C . GLN A 1 280 ? -11.014 7.330 -41.319 1.00 35.44 280 GLN A C 1
ATOM 2163 O O . GLN A 1 280 ? -11.095 7.321 -40.096 1.00 35.44 280 GLN A O 1
ATOM 2168 N N . TYR A 1 281 ? -10.215 8.234 -41.896 1.00 36.31 281 TYR A N 1
ATOM 2169 C CA . TYR A 1 281 ? -10.527 9.221 -42.942 1.00 36.31 281 TYR A CA 1
ATOM 2170 C C . TYR A 1 281 ? -9.339 9.479 -43.877 1.00 36.31 281 TYR A C 1
ATOM 2172 O O . TYR A 1 281 ? -8.191 9.467 -43.378 1.00 36.31 281 TYR A O 1
#

Nearest PDB structures (foldseek):
  8b6j-assembly1_c  TM=2.296E-01  e=1.485E+00  Tetrahymena thermophila SB210
  3dde-assembly1_A  TM=2.238E-01  e=1.244E+00  Shewanella denitrificans OS217
  7tyi-assembly1_R  TM=2.172E-01  e=9.099E+00  Homo sapiens
  1o5h-assembly1_B  TM=1.897E-01  e=7.969E+00  Thermotoga maritima

Secondary structure (DSSP, 8-state):
-PPPPP--SS-GGGS----SPPPPHHHHHHHHHS---HHHHHHHHHHHHHHHHHHHHHHHHHHHHSTTS-TTT-HHHHHHHHHHHHHHHHHHHHHHHHT-SSTTTT-GGGS-SS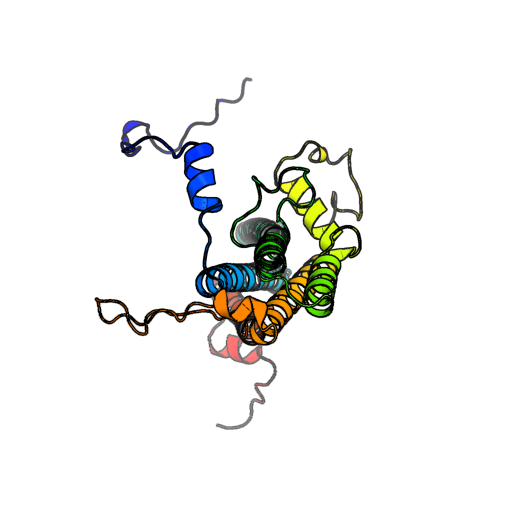SHHHHHHHHHHHHHHTT--HHHHHHHHHHHHHT-TTT-HHHHHHHHHHHHHTT-GGGSTTT--GGGTTT---HHHHHHHHHHHHHHHHHHHHHHHH-GGGSTT-PPPPSS-TTSPPP----GGGHHHHHHHHHHHHHHHHHHHHHHHHT--HHHHHHSSTT------

Radius of gyration: 22.81 Å; Cα contacts (8 Å, |Δi|>4): 269; chains: 1; bounding box: 69×50×68 Å

Organism: NCBI:txid661483

Sequence (281 aa):
MKQPPFESEYADSVLPVFEGAPATHAAVRVSADAEIPWTQMSVLLGTTVIQAVQSFYLAKRSRQYFNDLPENDDRVGHAIGNINSRLMRMAVLDIAALNDGGLASNDPENSRTASLPAAHQRMKRHLIAANAPAVELDNLHNLQAAIDVDLFTPLKYVRHLRNKWAGHPSLDRRFDAWAGADKTLSIAAVEAALARLVNIAHETAAFVSSASALQSFRQLPPLSDPDGSVPVELDLGNVLVWAEMMRESAGREVRALRAQITGETLLERLRHTENYRGEQY

Solvent-accessible surface area (backbone atoms only — not comparable to full-atom values): 16017 Å² total; per-residue (Å²): 135,82,79,79,80,92,74,73,97,63,61,80,88,74,56,78,86,80,81,78,77,81,79,47,72,68,56,51,43,56,60,69,67,44,85,71,43,44,47,60,48,32,32,46,32,26,50,45,50,43,49,21,40,28,38,36,32,34,21,54,36,43,44,68,72,50,66,84,50,56,62,85,83,39,77,62,24,42,50,50,54,53,48,36,53,51,38,42,54,49,14,42,44,40,45,29,41,43,65,42,21,23,82,92,46,106,41,71,86,77,31,46,87,51,12,54,50,36,50,52,53,51,50,51,54,44,32,59,74,60,65,46,58,69,68,62,55,51,53,49,48,51,57,54,58,74,67,34,42,89,79,33,67,34,42,33,50,32,47,52,50,34,45,38,71,72,67,41,90,58,50,47,64,87,75,49,58,69,90,42,64,62,80,50,84,61,64,67,40,50,48,54,28,44,53,50,54,54,49,50,47,29,52,51,38,51,46,44,74,68,38,73,62,41,47,82,43,49,54,84,73,78,91,50,49,100,85,72,49,69,83,87,73,48,53,21,69,50,40,65,60,50,38,52,52,32,43,52,46,24,50,52,52,42,50,54,51,44,29,68,74,72,66,54,49,78,70,57,60,46,66,77,42,92,82,65,74,90,71,90,132